Protein AF-A0A536U0M3-F1 (afdb_monomer_lite)

pLDDT: mean 86.65, std 18.37, range [33.75, 98.81]

Foldseek 3Di:
DDQFPLLLLLLVLAAVVVVVLLCVLVVLLVVLLCCLQDPPDDQCSSVVSNVVSLVVSLVSLCCLCVVSPSNNSLLSNLLLLLLLLLQVLCLVVLLCLQPFFDAFRKFFQPSVADDDNHAHPCRSSVSSSVSSNLLVQLSNQLSVVVVPDPSVVSNQVSQLVSLLVQLVVVLVSQSSCVSSSGIFIHHHPAADPRGGRSLVSQLSSQLSSLSHLLSSLLSSPPVCSNVSSNVSNVLSNLSSLLSSVVSPRDGPPCVVVSVVSNVVSVVVSVCCSDPGSDDPDPDPDPPPDPPPPPPDDDDD

Sequence (300 aa):
MNVSPNFARHIEALSPASDAMWVGGMTTGLVLTLVAAFAPLPANGGTMCAYLGLFIRTALYASAGETLQQRGGATIVALLRVGIVAGLFELIVDWWLVNGITNGRLDYLGARDVVLLASPIWMPLAWACVIVELGYPAIRLFGLLRRRLEQRIAAIFSAVIVAIFAGIMIGFYEYFAFRAGWWKYGSANAMIGSFCALFIPVGEALMFLAILPIAARTLSRDDRPIASPVAGGAVFSVAIWAGYALAGASAPTCTWVLTTLATSAIKAYISVARNGAFAPFVRPTPQSDPRRHDRARIVS

Radius of gyration: 21.99 Å; chains: 1; bounding box: 90×44×50 Å

Secondary structure (DSSP, 8-state):
----HHHHHHHHT--HHHHHHHHHHHHHHHHHHHHHHHS-PPTTHHHHHHHHHHHHHHHHHHHHHHHTTTTTHHHHHHHHHHHHHHHHHHHHHHHHHHHT-SSS-EEE----PPEETTEETTHHHHHHHHHHHHHHHHHHHHHHHTTTS-HHHHHHHHHHHHHHHHHHHHHHHHHHHHHTTSEEE---SSEETTTEETHHHHHHHHHHTTHHHHHHHHTT-TT-TTHHHHHHHHHHHHHHHHHHHHTT---TTTHHHHHHHHHHHHHHHHHHHHHTSS----PPP----TTSSS------

Structure (mmCIF, N/CA/C/O backbone):
data_AF-A0A536U0M3-F1
#
_entry.id   AF-A0A536U0M3-F1
#
loop_
_atom_site.group_PDB
_atom_site.id
_atom_site.type_symbol
_atom_site.label_atom_id
_atom_site.label_alt_id
_atom_site.label_comp_id
_atom_site.label_asym_id
_atom_site.label_entity_id
_atom_site.label_seq_id
_atom_site.pdbx_PDB_ins_code
_atom_site.Cartn_x
_atom_site.Cartn_y
_atom_site.Cartn_z
_atom_site.occupancy
_atom_site.B_iso_or_equiv
_atom_site.auth_seq_id
_atom_site.auth_comp_id
_atom_site.auth_asym_id
_atom_site.auth_atom_id
_atom_site.pdbx_PDB_model_num
ATOM 1 N N . MET A 1 1 ? -8.967 16.170 20.581 1.00 55.56 1 MET A N 1
ATOM 2 C CA . MET A 1 1 ? -9.503 15.553 19.342 1.00 55.56 1 MET A CA 1
ATOM 3 C C . MET A 1 1 ? -10.267 14.318 19.783 1.00 55.56 1 MET A C 1
ATOM 5 O O . MET A 1 1 ? -9.764 13.679 20.691 1.00 55.56 1 MET A O 1
ATOM 9 N N . ASN A 1 2 ? -11.458 14.033 19.246 1.00 77.19 2 ASN A N 1
ATOM 10 C CA . ASN A 1 2 ? -12.226 12.836 19.613 1.00 77.19 2 ASN A CA 1
ATOM 11 C C . ASN A 1 2 ? -12.310 11.917 18.392 1.00 77.19 2 ASN A C 1
ATOM 13 O O . ASN A 1 2 ? -12.784 12.341 17.339 1.00 77.19 2 ASN A O 1
ATOM 17 N N . VAL A 1 3 ? -11.832 10.678 18.527 1.00 87.88 3 VAL A N 1
ATOM 18 C CA . VAL A 1 3 ? -12.038 9.613 17.533 1.00 87.88 3 VAL A CA 1
ATOM 19 C C . VAL A 1 3 ? -13.541 9.369 17.380 1.00 87.88 3 VAL A C 1
ATOM 21 O O . VAL A 1 3 ? -14.252 9.296 18.384 1.00 87.88 3 VAL A O 1
ATOM 24 N N . SER A 1 4 ? -14.034 9.232 16.146 1.00 93.88 4 SER A N 1
ATOM 25 C CA . SER A 1 4 ? -15.431 8.844 15.939 1.00 93.88 4 SER A CA 1
ATOM 26 C C . SER A 1 4 ? -15.700 7.471 16.585 1.00 93.88 4 SER A C 1
ATOM 28 O O . SER A 1 4 ? -14.815 6.607 16.564 1.00 93.88 4 SER A O 1
ATOM 30 N N . PRO A 1 5 ? -16.903 7.222 17.135 1.00 95.56 5 PRO A N 1
ATOM 31 C CA . PRO A 1 5 ? -17.222 5.923 17.727 1.00 95.56 5 PRO A CA 1
ATOM 32 C C . PRO A 1 5 ? -17.034 4.760 16.744 1.00 95.56 5 PRO A C 1
ATOM 34 O O . PRO A 1 5 ? -16.517 3.713 17.115 1.00 95.56 5 PRO A O 1
ATOM 37 N N . ASN A 1 6 ? -17.378 4.959 15.469 1.00 96.56 6 ASN A N 1
ATOM 38 C CA . ASN A 1 6 ? -17.216 3.946 14.423 1.00 96.56 6 ASN A CA 1
ATOM 39 C C . ASN A 1 6 ? -15.743 3.619 14.171 1.00 96.56 6 ASN A C 1
ATOM 41 O O . ASN A 1 6 ? -15.350 2.457 14.237 1.00 96.56 6 ASN A O 1
ATOM 45 N N . PHE A 1 7 ? -14.896 4.636 13.997 1.00 96.56 7 PHE A N 1
ATOM 46 C CA . PHE A 1 7 ? -13.472 4.395 13.792 1.00 96.56 7 PHE A CA 1
ATOM 47 C C . PHE A 1 7 ? -12.810 3.774 15.034 1.00 96.56 7 PHE A C 1
ATOM 49 O O . PHE A 1 7 ? -11.948 2.906 14.905 1.00 96.56 7 PHE A O 1
ATOM 56 N N . ALA A 1 8 ? -13.246 4.146 16.244 1.00 96.75 8 ALA A N 1
ATOM 57 C CA . ALA A 1 8 ? -12.791 3.499 17.473 1.00 96.75 8 ALA A CA 1
ATOM 58 C C . ALA A 1 8 ? -13.153 2.004 17.512 1.00 96.75 8 ALA A C 1
ATOM 60 O O . ALA A 1 8 ? -12.268 1.195 17.791 1.00 96.75 8 ALA A O 1
ATOM 61 N N . ARG A 1 9 ? -14.387 1.634 17.132 1.00 97.44 9 ARG A N 1
ATOM 62 C CA . ARG A 1 9 ? -14.802 0.226 16.998 1.00 97.44 9 ARG A CA 1
ATOM 63 C C . ARG A 1 9 ? -13.929 -0.534 16.000 1.00 97.44 9 ARG A C 1
ATOM 65 O O . ARG A 1 9 ? -13.500 -1.644 16.292 1.00 97.44 9 ARG A O 1
ATOM 72 N N . HIS A 1 10 ? -13.604 0.069 14.855 1.00 97.69 10 HIS A N 1
ATOM 73 C CA . HIS A 1 10 ? -12.710 -0.546 13.867 1.00 97.69 10 HIS A CA 1
ATOM 74 C C . HIS A 1 10 ? -11.301 -0.812 14.405 1.00 97.69 10 HIS A C 1
ATOM 76 O O . HIS A 1 10 ? -10.724 -1.852 14.095 1.00 97.69 10 HIS A O 1
ATOM 82 N N . ILE A 1 11 ? -10.755 0.103 15.211 1.00 97.94 11 ILE A N 1
ATOM 83 C CA . ILE A 1 11 ? -9.456 -0.072 15.877 1.00 97.94 11 ILE A CA 1
ATOM 84 C C . ILE A 1 11 ? -9.524 -1.200 16.912 1.00 97.94 11 ILE A C 1
ATOM 86 O O . ILE A 1 11 ? -8.607 -2.013 17.000 1.00 97.94 11 ILE A O 1
ATOM 90 N N . GLU A 1 12 ? -10.594 -1.244 17.703 1.00 97.75 12 GLU A N 1
ATOM 91 C CA . GLU A 1 12 ? -10.796 -2.243 18.759 1.00 97.75 12 GLU A CA 1
ATOM 92 C C . GLU A 1 12 ? -11.050 -3.646 18.203 1.00 97.75 12 GLU A C 1
ATOM 94 O O . GLU A 1 12 ? -10.622 -4.625 18.808 1.00 97.75 12 GLU A O 1
ATOM 99 N N . ALA A 1 13 ? -11.657 -3.743 17.019 1.00 97.94 13 ALA A N 1
ATOM 100 C CA . ALA A 1 13 ? -11.851 -5.001 16.310 1.00 97.94 13 ALA A CA 1
ATOM 101 C C . ALA A 1 13 ? -10.547 -5.590 15.736 1.00 97.94 13 ALA A C 1
ATOM 103 O O . ALA A 1 13 ? -10.526 -6.766 15.373 1.00 97.94 13 ALA A O 1
ATOM 104 N N . LEU A 1 14 ? -9.459 -4.812 15.621 1.00 98.31 14 LEU A N 1
ATOM 105 C CA . LEU A 1 14 ? -8.186 -5.319 15.098 1.00 98.31 14 LEU A CA 1
ATOM 106 C C . LEU A 1 14 ? -7.613 -6.403 16.016 1.00 98.31 14 LEU A C 1
ATOM 108 O O . LEU A 1 14 ? -7.349 -6.173 17.200 1.00 98.31 14 LEU A O 1
ATOM 112 N N . SER A 1 15 ? -7.327 -7.568 15.447 1.00 98.38 15 SER A N 1
ATOM 113 C CA . SER A 1 15 ? -6.953 -8.767 16.194 1.00 98.38 15 SER A CA 1
ATOM 114 C C . SER A 1 15 ? -5.669 -9.406 15.650 1.00 98.38 15 SER A C 1
ATOM 116 O O . SER A 1 15 ? -5.268 -9.113 14.524 1.00 98.38 15 SER A O 1
ATOM 118 N N . PRO A 1 16 ? -5.044 -10.341 16.388 1.00 98.44 16 PRO A N 1
ATOM 119 C CA . PRO A 1 16 ? -3.935 -11.129 15.850 1.00 98.44 16 PRO A CA 1
ATOM 120 C C . PRO A 1 16 ? -4.276 -11.874 14.550 1.00 98.44 16 PRO A C 1
ATOM 122 O O . PRO A 1 16 ? -3.390 -12.141 13.749 1.00 98.44 16 PRO A O 1
ATOM 125 N N . ALA A 1 17 ? -5.554 -12.187 14.301 1.00 98.31 17 ALA A N 1
ATOM 126 C CA . ALA A 1 17 ? -5.958 -12.829 13.052 1.00 98.31 17 ALA A CA 1
ATOM 127 C C . ALA A 1 17 ? -5.970 -11.863 11.859 1.00 98.31 17 ALA A C 1
ATOM 129 O O . ALA A 1 17 ? -5.571 -12.262 10.769 1.00 98.31 17 ALA A O 1
ATOM 130 N N . SER A 1 18 ? -6.363 -10.597 12.050 1.00 98.50 18 SER A N 1
ATOM 131 C CA . SER A 1 18 ? -6.193 -9.589 10.996 1.00 98.50 18 SER A CA 1
ATOM 132 C C . SER A 1 18 ? -4.721 -9.245 10.778 1.00 98.50 18 SER A C 1
ATOM 134 O O . SER A 1 18 ? -4.327 -9.044 9.634 1.00 98.50 18 SER A O 1
ATOM 136 N N . ASP A 1 19 ? -3.897 -9.263 11.836 1.00 98.62 19 ASP A N 1
ATOM 137 C CA . ASP A 1 19 ? -2.441 -9.113 11.709 1.00 98.62 19 ASP A CA 1
ATOM 138 C C . ASP A 1 19 ? -1.848 -10.262 10.877 1.00 98.62 19 ASP A C 1
ATOM 140 O O . ASP A 1 19 ? -1.099 -10.012 9.939 1.00 98.62 19 ASP A O 1
ATOM 144 N N . ALA A 1 20 ? -2.229 -11.513 11.159 1.00 98.56 20 ALA A N 1
ATOM 145 C CA . ALA A 1 20 ? -1.769 -12.681 10.409 1.00 98.56 20 ALA A CA 1
ATOM 146 C C . ALA A 1 20 ? -2.206 -12.650 8.935 1.00 98.56 20 ALA A C 1
ATOM 148 O O . ALA A 1 20 ? -1.411 -12.977 8.059 1.00 98.56 20 ALA A O 1
ATOM 149 N N . MET A 1 21 ? -3.439 -12.217 8.649 1.00 98.44 21 MET A N 1
ATOM 150 C CA . MET A 1 21 ? -3.930 -12.026 7.277 1.00 98.44 21 MET A CA 1
ATOM 151 C C . MET A 1 21 ? -3.118 -10.960 6.529 1.00 98.44 21 MET A C 1
ATOM 153 O O . MET A 1 21 ? -2.716 -11.176 5.387 1.00 98.44 21 MET A O 1
ATOM 157 N N . TRP A 1 22 ? -2.853 -9.822 7.180 1.00 98.56 22 TRP A N 1
ATOM 158 C CA . TRP A 1 22 ? -2.027 -8.747 6.628 1.00 98.56 22 TRP A CA 1
ATOM 159 C C . TRP A 1 22 ? -0.589 -9.215 6.363 1.00 98.56 22 TRP A C 1
ATOM 161 O O . TRP A 1 22 ? -0.100 -9.047 5.248 1.00 98.56 22 TRP A O 1
ATOM 171 N N . VAL A 1 23 ? 0.055 -9.881 7.333 1.00 98.62 23 VAL A N 1
ATOM 172 C CA . VAL A 1 23 ? 1.397 -10.465 7.156 1.00 98.62 23 VAL A CA 1
ATOM 173 C C . VAL A 1 23 ? 1.392 -11.479 6.015 1.00 98.62 23 VAL A C 1
ATOM 175 O O . VAL A 1 23 ? 2.252 -11.410 5.147 1.00 98.62 23 VAL A O 1
ATOM 178 N N . GLY A 1 24 ? 0.414 -12.387 5.967 1.00 98.44 24 GLY A N 1
ATOM 179 C CA . GLY A 1 24 ? 0.313 -13.400 4.916 1.00 98.44 24 GLY A CA 1
ATOM 180 C C . GLY A 1 24 ? 0.214 -12.790 3.517 1.00 98.44 24 GLY A C 1
ATOM 181 O O . GLY A 1 24 ? 0.918 -13.226 2.603 1.00 98.44 24 GLY A O 1
ATOM 182 N N . GLY A 1 25 ? -0.597 -11.739 3.357 1.00 98.19 25 GLY A N 1
ATOM 183 C CA . GLY A 1 25 ? -0.673 -10.975 2.115 1.00 98.19 25 GLY A CA 1
ATOM 184 C C . GLY A 1 25 ? 0.661 -10.312 1.759 1.00 98.19 25 GLY A C 1
ATOM 185 O O . GLY A 1 25 ? 1.202 -10.567 0.681 1.00 98.19 25 GLY A O 1
ATOM 186 N N . MET A 1 26 ? 1.239 -9.535 2.678 1.00 97.75 26 MET A N 1
ATOM 187 C CA . MET A 1 26 ? 2.512 -8.834 2.469 1.00 97.75 26 MET A CA 1
ATOM 188 C C . MET A 1 26 ? 3.660 -9.800 2.131 1.00 97.75 26 MET A C 1
ATOM 190 O O . MET A 1 26 ? 4.390 -9.582 1.166 1.00 97.75 26 MET A O 1
ATOM 194 N N . THR A 1 27 ? 3.801 -10.899 2.877 1.00 98.31 27 THR A N 1
ATOM 195 C CA . THR A 1 27 ? 4.824 -11.925 2.634 1.00 98.31 27 THR A CA 1
ATOM 196 C C . THR A 1 27 ? 4.638 -12.584 1.274 1.00 98.31 27 THR A C 1
ATOM 198 O O . THR A 1 27 ? 5.615 -12.746 0.550 1.00 98.31 27 THR A O 1
ATOM 201 N N . THR A 1 28 ? 3.402 -12.913 0.885 1.00 98.25 28 THR A N 1
ATOM 202 C CA . THR A 1 28 ? 3.121 -13.485 -0.442 1.00 98.25 28 THR A CA 1
ATOM 203 C C . THR A 1 28 ? 3.544 -12.530 -1.557 1.00 98.25 28 THR A C 1
ATOM 205 O O . THR A 1 28 ? 4.214 -12.945 -2.504 1.00 98.25 28 THR A O 1
ATOM 208 N N . GLY A 1 29 ? 3.194 -11.245 -1.428 1.00 97.31 29 GLY A N 1
ATOM 209 C CA . GLY A 1 29 ? 3.601 -10.207 -2.373 1.00 97.31 29 GLY A CA 1
ATOM 210 C C . GLY A 1 29 ? 5.118 -10.089 -2.475 1.00 97.31 29 GLY A C 1
ATOM 211 O O . GLY A 1 29 ? 5.664 -10.172 -3.571 1.00 97.31 29 GLY A O 1
ATOM 212 N N . LEU A 1 30 ? 5.803 -9.972 -1.335 1.00 97.56 30 LEU A N 1
ATOM 213 C CA . LEU A 1 30 ? 7.258 -9.847 -1.286 1.00 97.56 30 LEU A CA 1
ATOM 214 C C . LEU A 1 30 ? 7.964 -11.063 -1.897 1.00 97.56 30 LEU A C 1
ATOM 216 O O . LEU A 1 30 ? 8.864 -10.890 -2.714 1.00 97.56 30 LEU A O 1
ATOM 220 N N . VAL A 1 31 ? 7.552 -12.283 -1.543 1.00 98.38 31 VAL A N 1
ATOM 221 C CA . VAL A 1 31 ? 8.151 -13.516 -2.079 1.00 98.38 31 VAL A CA 1
ATOM 222 C C . VAL A 1 31 ? 8.023 -13.562 -3.599 1.00 98.38 31 VAL A C 1
ATOM 224 O O . VAL A 1 31 ? 9.016 -13.802 -4.281 1.00 98.38 31 VAL A O 1
ATOM 227 N N . LEU A 1 32 ? 6.838 -13.287 -4.148 1.00 98.12 32 LEU A N 1
ATOM 228 C CA . LEU A 1 32 ? 6.630 -13.322 -5.597 1.00 98.12 32 LEU A CA 1
ATOM 229 C C . LEU A 1 32 ? 7.364 -12.190 -6.326 1.00 98.12 32 LEU A C 1
ATOM 231 O O . LEU A 1 32 ? 7.883 -12.424 -7.415 1.00 98.12 32 LEU A O 1
ATOM 235 N N . THR A 1 33 ? 7.488 -11.010 -5.717 1.00 97.00 33 THR A N 1
ATOM 236 C CA . THR A 1 33 ? 8.322 -9.917 -6.239 1.00 97.00 33 THR A CA 1
ATOM 237 C C . THR A 1 33 ? 9.807 -10.293 -6.257 1.00 97.00 33 THR A C 1
ATOM 239 O O . THR A 1 33 ? 10.497 -10.034 -7.239 1.00 97.00 33 THR A O 1
ATOM 242 N N . LEU A 1 34 ? 10.313 -10.954 -5.212 1.00 98.19 34 LEU A N 1
ATOM 243 C CA . LEU A 1 34 ? 11.700 -11.429 -5.177 1.00 98.19 34 LEU A CA 1
ATOM 244 C C . LEU A 1 34 ? 11.945 -12.537 -6.210 1.00 98.19 34 LEU A C 1
ATOM 246 O O . LEU A 1 34 ? 12.962 -12.516 -6.900 1.00 98.19 34 LEU A O 1
ATOM 250 N N . VAL A 1 35 ? 11.005 -13.472 -6.371 1.00 98.06 35 VAL A N 1
ATOM 251 C CA . VAL A 1 35 ? 11.071 -14.483 -7.437 1.00 98.06 35 VAL A CA 1
ATOM 252 C C . VAL A 1 35 ? 11.102 -13.804 -8.808 1.00 98.06 35 VAL A C 1
ATOM 254 O O . VAL A 1 35 ? 11.973 -14.124 -9.610 1.00 98.06 35 VAL A O 1
ATOM 257 N N . ALA A 1 36 ? 10.233 -12.818 -9.052 1.00 95.88 36 ALA A N 1
ATOM 258 C CA . ALA A 1 36 ? 10.216 -12.051 -10.298 1.00 95.88 36 ALA A CA 1
ATOM 259 C C . ALA A 1 36 ? 11.552 -11.348 -10.590 1.00 95.88 36 ALA A C 1
ATOM 261 O O . ALA A 1 36 ? 11.984 -11.304 -11.738 1.00 95.88 36 ALA A O 1
ATOM 262 N N . ALA A 1 37 ? 12.202 -10.809 -9.557 1.00 95.88 37 ALA A N 1
ATOM 263 C CA . ALA A 1 37 ? 13.426 -10.024 -9.681 1.00 95.88 37 ALA A CA 1
ATOM 264 C C . ALA A 1 37 ? 14.712 -10.862 -9.817 1.00 95.88 37 ALA A C 1
ATOM 266 O O . ALA A 1 37 ? 15.704 -10.380 -10.375 1.00 95.88 37 ALA A O 1
ATOM 267 N N . PHE A 1 38 ? 14.739 -12.081 -9.268 1.00 97.44 38 PHE A N 1
ATOM 268 C CA . PHE A 1 38 ? 15.987 -12.838 -9.100 1.00 97.44 38 PHE A CA 1
ATOM 269 C C . PHE A 1 38 ? 15.963 -14.268 -9.640 1.00 97.44 38 PHE A C 1
ATOM 271 O O . PHE A 1 38 ? 17.038 -14.825 -9.869 1.00 97.44 38 PHE A O 1
ATOM 278 N N . ALA A 1 39 ? 14.796 -14.880 -9.847 1.00 97.00 39 ALA A N 1
ATOM 279 C CA . ALA A 1 39 ? 14.743 -16.225 -10.405 1.00 97.00 39 ALA A CA 1
ATOM 280 C C . ALA A 1 39 ? 14.987 -16.199 -11.929 1.00 97.00 39 ALA A C 1
ATOM 282 O O . ALA A 1 39 ? 14.589 -15.245 -12.602 1.00 97.00 39 ALA A O 1
ATOM 283 N N . PRO A 1 40 ? 15.609 -17.245 -12.504 1.00 94.81 40 PRO A N 1
ATOM 284 C CA . PRO A 1 40 ? 15.807 -17.371 -13.947 1.00 94.81 40 PRO A CA 1
ATOM 285 C C . PRO A 1 40 ? 14.487 -17.757 -14.632 1.00 94.81 40 PRO A C 1
ATOM 287 O O . PRO A 1 40 ? 14.276 -18.900 -15.035 1.00 94.81 40 PRO A O 1
ATOM 290 N N . LEU A 1 41 ? 13.558 -16.807 -14.701 1.00 93.25 41 LEU A N 1
ATOM 291 C CA . LEU A 1 41 ? 12.237 -17.014 -15.276 1.00 93.25 41 LEU A CA 1
ATOM 292 C C . LEU A 1 41 ? 12.272 -16.909 -16.812 1.00 93.25 41 LEU A C 1
ATOM 294 O O . LEU A 1 41 ? 13.090 -16.168 -17.364 1.00 93.25 41 LEU A O 1
ATOM 298 N N . PRO A 1 42 ? 11.368 -17.609 -17.523 1.00 90.94 42 PRO A N 1
ATOM 299 C CA . PRO A 1 42 ? 11.187 -17.410 -18.957 1.00 90.94 42 PRO A CA 1
ATOM 300 C C . PRO A 1 42 ? 10.709 -15.982 -19.262 1.00 90.94 42 PRO A C 1
ATOM 302 O O . PRO A 1 42 ? 10.301 -15.235 -18.367 1.00 90.94 42 PRO A O 1
ATOM 305 N N . ALA A 1 43 ? 10.707 -15.605 -20.544 1.00 84.56 43 ALA A N 1
ATOM 306 C CA . ALA A 1 43 ? 10.177 -14.316 -20.985 1.00 84.56 43 ALA A CA 1
ATOM 307 C C . ALA A 1 43 ? 8.760 -14.072 -20.418 1.00 84.56 43 ALA A C 1
ATOM 309 O O . ALA A 1 43 ? 7.897 -14.944 -20.498 1.00 84.56 43 ALA A O 1
ATOM 310 N N . ASN A 1 44 ? 8.531 -12.882 -19.851 1.00 83.69 44 ASN A N 1
ATOM 311 C CA . ASN A 1 44 ? 7.309 -12.469 -19.135 1.00 83.69 44 ASN A CA 1
ATOM 312 C C . ASN A 1 44 ? 7.034 -13.162 -17.786 1.00 83.69 44 ASN A C 1
ATOM 314 O O . ASN A 1 44 ? 6.012 -12.879 -17.159 1.00 83.69 44 ASN A O 1
ATOM 318 N N . GLY A 1 45 ? 7.923 -14.027 -17.289 1.00 88.75 45 GLY A N 1
ATOM 319 C CA . GLY A 1 45 ? 7.720 -14.685 -15.997 1.00 88.75 45 GLY A CA 1
ATOM 320 C C . GLY A 1 45 ? 7.631 -13.699 -14.827 1.00 88.75 45 GLY A C 1
ATOM 321 O O . GLY A 1 45 ? 6.820 -13.899 -13.926 1.00 88.75 45 GLY A O 1
ATOM 322 N N . GLY A 1 46 ? 8.365 -12.581 -14.884 1.00 91.56 46 GLY A N 1
ATOM 323 C CA . GLY A 1 46 ? 8.242 -11.505 -13.897 1.00 91.56 46 GLY A CA 1
ATOM 324 C C . GLY A 1 46 ? 6.834 -10.897 -13.859 1.00 91.56 46 GLY A C 1
ATOM 325 O O . GLY A 1 46 ? 6.264 -10.720 -12.785 1.00 91.56 46 GLY A O 1
ATOM 326 N N . THR A 1 47 ? 6.236 -10.613 -15.018 1.00 91.50 47 THR A N 1
ATOM 327 C CA . THR A 1 47 ? 4.854 -10.109 -15.124 1.00 91.50 47 THR A CA 1
ATOM 328 C C . THR A 1 47 ? 3.838 -11.131 -14.612 1.00 91.50 47 THR A C 1
ATOM 330 O O . THR A 1 47 ? 2.917 -10.774 -13.882 1.00 91.50 47 THR A O 1
ATOM 333 N N . MET A 1 48 ? 4.027 -12.420 -14.916 1.00 92.94 48 MET A N 1
ATOM 334 C CA . MET A 1 48 ? 3.180 -13.489 -14.372 1.00 92.94 48 MET A CA 1
ATOM 335 C C . MET A 1 48 ? 3.216 -13.513 -12.836 1.00 92.94 48 MET A C 1
ATOM 337 O O . MET A 1 48 ? 2.168 -13.618 -12.198 1.00 92.94 48 MET A O 1
ATOM 341 N N . CYS A 1 49 ? 4.401 -13.374 -12.232 1.00 95.50 49 CYS A N 1
ATOM 342 C CA . CYS A 1 49 ? 4.553 -13.274 -10.780 1.00 95.50 49 CYS A CA 1
ATOM 343 C C . CYS A 1 49 ? 3.832 -12.047 -10.201 1.00 95.50 49 CYS A C 1
ATOM 345 O O . CYS A 1 49 ? 3.221 -12.167 -9.136 1.00 95.50 49 CYS A O 1
ATOM 347 N N . ALA A 1 50 ? 3.843 -10.906 -10.902 1.00 93.94 50 ALA A N 1
ATOM 348 C CA . ALA A 1 50 ? 3.087 -9.720 -10.498 1.00 93.94 50 ALA A CA 1
ATOM 349 C C . ALA A 1 50 ? 1.580 -10.014 -10.447 1.00 93.94 50 ALA A C 1
ATOM 351 O O . ALA A 1 50 ? 0.965 -9.853 -9.391 1.00 93.94 50 ALA A O 1
ATOM 352 N N . TYR A 1 51 ? 0.994 -10.533 -11.534 1.00 96.00 51 TYR A N 1
ATOM 353 C CA . TYR A 1 51 ? -0.424 -10.914 -11.564 1.00 96.00 51 TYR A CA 1
ATOM 354 C C . TYR A 1 51 ? -0.774 -11.915 -10.464 1.00 96.00 51 TYR A C 1
ATOM 356 O O . TYR A 1 51 ? -1.717 -11.692 -9.706 1.00 96.00 51 TYR A O 1
ATOM 364 N N . LEU A 1 52 ? -0.001 -12.997 -10.338 1.00 97.44 52 LEU A N 1
ATOM 365 C CA . LEU A 1 52 ? -0.249 -14.032 -9.337 1.00 97.44 52 LEU A CA 1
ATOM 366 C C . LEU A 1 52 ? -0.221 -13.452 -7.916 1.00 97.44 52 LEU A C 1
ATOM 368 O O . LEU A 1 52 ? -1.136 -13.692 -7.128 1.00 97.44 52 LEU A O 1
ATOM 372 N N . GLY A 1 53 ? 0.791 -12.642 -7.600 1.00 97.88 53 GLY A N 1
ATOM 373 C CA . GLY A 1 53 ? 0.924 -12.031 -6.281 1.00 97.88 53 GLY A CA 1
ATOM 374 C C . GLY A 1 53 ? -0.166 -11.013 -5.983 1.00 97.88 53 GLY A C 1
ATOM 375 O O . GLY A 1 53 ? -0.616 -10.914 -4.843 1.00 97.88 53 GLY A O 1
ATOM 376 N N . LEU A 1 54 ? -0.628 -10.271 -6.987 1.00 98.00 54 LEU A N 1
ATOM 377 C CA . LEU A 1 54 ? -1.735 -9.329 -6.842 1.00 98.00 54 LEU A CA 1
ATOM 378 C C . LEU A 1 54 ? -3.074 -10.040 -6.662 1.00 98.00 54 LEU A C 1
ATOM 380 O O . LEU A 1 54 ? -3.839 -9.654 -5.779 1.00 98.00 54 LEU A O 1
ATOM 384 N N . PHE A 1 55 ? -3.346 -11.099 -7.426 1.00 98.50 55 PHE A N 1
ATOM 385 C CA . PHE A 1 55 ? -4.586 -11.858 -7.294 1.00 98.50 55 PHE A CA 1
ATOM 386 C C . PHE A 1 55 ? -4.678 -12.580 -5.955 1.00 98.50 55 PHE A C 1
ATOM 388 O O . PHE A 1 55 ? -5.713 -12.477 -5.299 1.00 98.50 55 PHE A O 1
ATOM 395 N N . ILE A 1 56 ? -3.604 -13.238 -5.504 1.00 98.56 56 ILE A N 1
ATOM 396 C CA . ILE A 1 56 ? -3.609 -13.914 -4.200 1.00 98.56 56 ILE A CA 1
ATOM 397 C C . ILE A 1 56 ? -3.822 -12.894 -3.076 1.00 98.56 56 ILE A C 1
ATOM 399 O O . ILE A 1 56 ? -4.723 -13.071 -2.259 1.00 98.56 56 ILE A O 1
ATOM 403 N N . ARG A 1 57 ? -3.055 -11.794 -3.050 1.00 98.44 57 ARG A N 1
ATOM 404 C CA . ARG A 1 57 ? -3.206 -10.748 -2.023 1.00 98.44 57 ARG A CA 1
ATOM 405 C C . ARG A 1 57 ? -4.596 -10.126 -2.026 1.00 98.44 57 ARG A C 1
ATOM 407 O O . ARG A 1 57 ? -5.218 -10.016 -0.974 1.00 98.44 57 ARG A O 1
ATOM 414 N N . THR A 1 58 ? -5.106 -9.767 -3.201 1.00 98.56 58 THR A N 1
ATOM 415 C CA . THR A 1 58 ? -6.448 -9.188 -3.336 1.00 98.56 58 THR A CA 1
ATOM 416 C C . THR A 1 58 ? -7.514 -10.168 -2.856 1.00 98.56 58 THR A C 1
ATOM 418 O O . THR A 1 58 ? -8.408 -9.760 -2.120 1.00 98.56 58 THR A O 1
ATOM 421 N N . ALA A 1 59 ? -7.412 -11.454 -3.206 1.00 98.50 59 ALA A N 1
ATOM 422 C CA . ALA A 1 59 ? -8.345 -12.481 -2.750 1.00 98.50 59 ALA A CA 1
ATOM 423 C C . ALA A 1 59 ? -8.300 -12.655 -1.223 1.00 98.50 59 ALA A C 1
ATOM 425 O O . ALA A 1 59 ? -9.350 -12.660 -0.579 1.00 98.50 59 ALA A O 1
ATOM 426 N N . LEU A 1 60 ? -7.102 -12.712 -0.630 1.00 98.38 60 LEU A N 1
ATOM 427 C CA . LEU A 1 60 ? -6.924 -12.761 0.824 1.00 98.38 60 LEU A CA 1
ATOM 428 C C . LEU A 1 60 ? -7.584 -11.551 1.498 1.00 98.38 60 LEU A C 1
ATOM 430 O O . LEU A 1 60 ? -8.442 -11.714 2.366 1.00 98.38 60 LEU A O 1
ATOM 434 N N . TYR A 1 61 ? -7.263 -10.337 1.049 1.00 98.56 61 TYR A N 1
ATOM 435 C CA . TYR A 1 61 ? -7.801 -9.107 1.629 1.00 98.56 61 TYR A CA 1
ATOM 436 C C . TYR A 1 61 ? -9.310 -8.946 1.410 1.00 98.56 61 TYR A C 1
ATOM 438 O O . TYR A 1 61 ? -10.002 -8.466 2.306 1.00 98.56 61 TYR A O 1
ATOM 446 N N . ALA A 1 62 ? -9.845 -9.375 0.266 1.00 98.31 62 ALA A N 1
ATOM 447 C CA . ALA A 1 62 ? -11.282 -9.366 0.003 1.00 98.31 62 ALA A CA 1
ATOM 448 C C . ALA A 1 62 ? -12.022 -10.366 0.904 1.00 98.31 62 ALA A C 1
ATOM 450 O O . ALA A 1 62 ? -13.023 -10.010 1.530 1.00 98.31 62 ALA A O 1
ATOM 451 N N . SER A 1 63 ? -11.489 -11.585 1.039 1.00 98.31 63 SER A N 1
ATOM 452 C CA . SER A 1 63 ? -12.072 -12.638 1.881 1.00 98.31 63 SER A CA 1
ATOM 453 C C . SER A 1 63 ? -12.036 -12.310 3.378 1.00 98.31 63 SER A C 1
ATOM 455 O O . SER A 1 63 ? -12.816 -12.863 4.157 1.00 98.31 63 SER A O 1
ATOM 457 N N . ALA A 1 64 ? -11.171 -11.380 3.803 1.00 97.94 64 ALA A N 1
ATOM 458 C CA . ALA A 1 64 ? -11.055 -10.962 5.198 1.00 97.94 64 ALA A CA 1
ATOM 459 C C . ALA A 1 64 ? -12.387 -10.449 5.770 1.00 97.94 64 ALA A C 1
ATOM 461 O O . ALA A 1 64 ? -12.663 -10.659 6.948 1.00 97.94 64 ALA A O 1
ATOM 462 N N . GLY A 1 65 ? -13.237 -9.810 4.956 1.00 95.19 65 GLY A N 1
ATOM 463 C CA . GLY A 1 65 ? -14.537 -9.300 5.407 1.00 95.19 65 GLY A CA 1
ATOM 464 C C . GLY A 1 65 ? -15.468 -10.392 5.937 1.00 95.19 65 GLY A C 1
ATOM 465 O O . GLY A 1 65 ? -16.144 -10.188 6.944 1.00 95.19 65 GLY A O 1
ATOM 466 N N . GLU A 1 66 ? -15.459 -11.556 5.290 1.00 97.19 66 GLU A N 1
ATOM 467 C CA . GLU A 1 66 ? -16.294 -12.705 5.650 1.00 97.19 66 GLU A CA 1
ATOM 468 C C . GLU A 1 66 ? -15.614 -13.598 6.691 1.00 97.19 66 GLU A C 1
ATOM 470 O O . GLU A 1 66 ? -16.241 -14.014 7.662 1.00 97.19 66 GLU A O 1
ATOM 475 N N . THR A 1 67 ? -14.314 -13.852 6.531 1.00 97.44 67 THR A N 1
ATOM 476 C CA . THR A 1 67 ? -13.555 -14.778 7.390 1.00 97.44 67 THR A CA 1
ATOM 477 C C . THR A 1 67 ? -13.179 -14.185 8.749 1.00 97.44 67 THR A C 1
ATOM 479 O O . THR A 1 67 ? -13.015 -14.918 9.725 1.00 97.44 67 THR A O 1
ATOM 482 N N . LEU A 1 68 ? -13.055 -12.856 8.842 1.00 97.12 68 LEU A N 1
ATOM 483 C CA . LEU A 1 68 ? -12.628 -12.130 10.043 1.00 97.12 68 LEU A CA 1
ATOM 484 C C . LEU A 1 68 ? -13.688 -11.122 10.508 1.00 97.12 68 LEU A C 1
ATOM 486 O O . LEU A 1 68 ? -13.359 -10.001 10.925 1.00 97.12 68 LEU A O 1
ATOM 490 N N . GLN A 1 69 ? -14.965 -11.513 10.455 1.00 93.62 69 GLN A N 1
ATOM 491 C CA . GLN A 1 69 ? -16.066 -10.720 11.011 1.00 93.62 69 GLN A CA 1
ATOM 492 C C . GLN A 1 69 ? -15.775 -10.345 12.469 1.00 93.62 69 GLN A C 1
ATOM 494 O O . GLN A 1 69 ? -15.379 -11.187 13.271 1.00 93.62 69 GLN A O 1
ATOM 499 N N . GLN A 1 70 ? -15.923 -9.058 12.802 1.00 92.94 70 GLN A N 1
ATOM 500 C CA . GLN A 1 70 ? -15.593 -8.482 14.120 1.00 92.94 70 GLN A CA 1
ATOM 501 C C . GLN A 1 70 ? -14.131 -8.664 14.579 1.00 92.94 70 GLN A C 1
ATOM 503 O O . GLN A 1 70 ? -13.795 -8.348 15.716 1.00 92.94 70 GLN A O 1
ATOM 508 N N . ARG A 1 71 ? -13.241 -9.137 13.699 1.00 95.88 71 ARG A N 1
ATOM 509 C CA . ARG A 1 71 ? -11.825 -9.425 13.990 1.00 95.88 71 ARG A CA 1
ATOM 510 C C . ARG A 1 71 ? -10.863 -8.617 13.120 1.00 95.88 71 ARG A C 1
ATOM 512 O O . ARG A 1 71 ? -9.722 -9.030 12.927 1.00 95.88 71 ARG A O 1
ATOM 519 N N . GLY A 1 72 ? -11.328 -7.483 12.590 1.00 97.06 72 GLY A N 1
ATOM 520 C CA . GLY A 1 72 ? -10.548 -6.551 11.770 1.00 97.06 72 GLY A CA 1
ATOM 521 C C . GLY A 1 72 ? -10.750 -6.704 10.259 1.00 97.06 72 GLY A C 1
ATOM 522 O O . GLY A 1 72 ? -10.253 -5.875 9.498 1.00 97.06 72 GLY A O 1
ATOM 523 N N . GLY A 1 73 ? -11.530 -7.696 9.811 1.00 97.75 73 GLY A N 1
ATOM 524 C CA . GLY A 1 73 ? -11.796 -7.951 8.391 1.00 97.75 73 GLY A CA 1
ATOM 525 C C . GLY A 1 73 ? -12.409 -6.766 7.641 1.00 97.75 73 GLY A C 1
ATOM 526 O O . GLY A 1 73 ? -11.958 -6.412 6.554 1.00 97.75 73 GLY A O 1
ATOM 527 N N . ALA A 1 74 ? -13.379 -6.083 8.258 1.00 97.44 74 ALA A N 1
ATOM 528 C CA . ALA A 1 74 ? -14.018 -4.902 7.673 1.00 97.44 74 ALA A CA 1
ATOM 529 C C . ALA A 1 74 ? -13.025 -3.752 7.415 1.00 97.44 74 ALA A C 1
ATOM 531 O O . ALA A 1 74 ? -13.151 -3.039 6.422 1.00 97.44 74 ALA A O 1
ATOM 532 N N . THR A 1 75 ? -12.012 -3.598 8.275 1.00 98.25 75 THR A N 1
ATOM 533 C CA . THR A 1 75 ? -10.959 -2.586 8.111 1.00 98.25 75 THR A CA 1
ATOM 534 C C . THR A 1 75 ? -10.087 -2.891 6.893 1.00 98.25 75 THR A C 1
ATOM 536 O O . THR A 1 75 ? -9.841 -1.998 6.084 1.00 98.25 75 THR A O 1
ATOM 539 N N . ILE A 1 76 ? -9.673 -4.152 6.725 1.00 98.62 76 ILE A N 1
ATOM 540 C CA . ILE A 1 76 ? -8.876 -4.601 5.572 1.00 98.62 76 ILE A CA 1
ATOM 541 C C . ILE A 1 76 ? -9.653 -4.393 4.265 1.00 98.62 76 ILE A C 1
ATOM 543 O O . ILE A 1 76 ? -9.134 -3.785 3.334 1.00 98.62 76 ILE A O 1
ATOM 547 N N . VAL A 1 77 ? -10.921 -4.814 4.211 1.00 98.44 77 VAL A N 1
ATOM 548 C CA . VAL A 1 77 ? -11.761 -4.656 3.010 1.00 98.44 77 VAL A CA 1
ATOM 549 C C . VAL A 1 77 ? -12.004 -3.184 2.671 1.00 98.44 77 VAL A C 1
ATOM 551 O O . VAL A 1 77 ? -11.994 -2.809 1.498 1.00 98.44 77 VAL A O 1
ATOM 554 N N . ALA A 1 78 ? -12.213 -2.324 3.669 1.00 98.19 78 ALA A N 1
ATOM 555 C CA . ALA A 1 78 ? -12.386 -0.893 3.432 1.00 98.19 78 ALA A CA 1
ATOM 556 C C . ALA A 1 78 ? -11.118 -0.253 2.843 1.00 98.19 78 ALA A C 1
ATOM 558 O O . ALA A 1 78 ? -11.223 0.511 1.883 1.00 98.19 78 ALA A O 1
ATOM 559 N N . LEU A 1 79 ? -9.935 -0.600 3.366 1.00 98.69 79 LEU A N 1
ATOM 560 C CA . LEU A 1 79 ? -8.651 -0.162 2.811 1.00 98.69 79 LEU A CA 1
ATOM 561 C C . LEU A 1 79 ? -8.446 -0.683 1.386 1.00 98.69 79 LEU A C 1
ATOM 563 O O . LEU A 1 79 ? -8.069 0.094 0.516 1.00 98.69 79 LEU A O 1
ATOM 567 N N . LEU A 1 80 ? -8.777 -1.951 1.121 1.00 98.75 80 LEU A N 1
ATOM 568 C CA . LEU A 1 80 ? -8.702 -2.531 -0.220 1.00 98.75 80 LEU A CA 1
ATOM 569 C C . LEU A 1 80 ? -9.565 -1.743 -1.216 1.00 98.75 80 LEU A C 1
ATOM 571 O O . LEU A 1 80 ? -9.110 -1.419 -2.307 1.00 98.75 80 LEU A O 1
ATOM 575 N N . ARG A 1 81 ? -10.796 -1.378 -0.836 1.00 98.62 81 ARG A N 1
ATOM 576 C CA . ARG A 1 81 ? -11.706 -0.585 -1.684 1.00 98.62 81 ARG A CA 1
ATOM 577 C C . ARG A 1 81 ? -11.198 0.836 -1.933 1.00 98.62 81 ARG A C 1
ATOM 579 O O . ARG A 1 81 ? -11.292 1.307 -3.063 1.00 98.62 81 ARG A O 1
ATOM 586 N N . VAL A 1 82 ? -10.661 1.506 -0.908 1.00 98.62 82 VAL A N 1
ATOM 587 C CA . VAL A 1 82 ? -9.976 2.808 -1.067 1.00 98.62 82 VAL A CA 1
ATOM 588 C C . VAL A 1 82 ? -8.830 2.664 -2.064 1.00 98.62 82 VAL A C 1
ATOM 590 O O . VAL A 1 82 ? -8.720 3.452 -2.997 1.00 98.62 82 VAL A O 1
ATOM 593 N N . GLY A 1 83 ? -8.044 1.609 -1.884 1.00 98.44 83 GLY A N 1
ATOM 594 C CA . GLY A 1 83 ? -6.960 1.154 -2.733 1.00 98.44 83 GLY A CA 1
ATOM 595 C C . GLY A 1 83 ? -7.306 0.997 -4.209 1.00 98.44 83 GLY A C 1
ATOM 596 O O . GLY A 1 83 ? -6.660 1.609 -5.052 1.00 98.44 83 GLY A O 1
ATOM 597 N N . ILE A 1 84 ? -8.359 0.239 -4.519 1.00 98.38 84 ILE A N 1
ATOM 598 C CA . ILE A 1 84 ? -8.835 0.039 -5.896 1.00 98.38 84 ILE A CA 1
ATOM 599 C C . ILE A 1 84 ? -9.176 1.383 -6.544 1.00 98.38 84 ILE A C 1
ATOM 601 O O . ILE A 1 84 ? -8.779 1.650 -7.674 1.00 98.38 84 ILE A O 1
ATOM 605 N N . VAL A 1 85 ? -9.904 2.246 -5.829 1.00 98.31 85 VAL A N 1
ATOM 606 C CA . VAL A 1 85 ? -10.325 3.543 -6.370 1.00 98.31 85 VAL A CA 1
ATOM 607 C C . VAL A 1 85 ? -9.128 4.470 -6.561 1.00 98.31 85 VAL A C 1
ATOM 609 O O . VAL A 1 85 ? -9.005 5.073 -7.622 1.00 98.31 85 VAL A O 1
ATOM 612 N N . ALA A 1 86 ? -8.230 4.557 -5.576 1.00 97.94 86 ALA A N 1
ATOM 613 C CA . ALA A 1 86 ? -6.996 5.329 -5.693 1.00 97.94 86 ALA A CA 1
ATOM 614 C C . ALA A 1 86 ? -6.159 4.856 -6.889 1.00 97.94 86 ALA A C 1
ATOM 616 O O . ALA A 1 86 ? -5.766 5.672 -7.713 1.00 97.94 86 ALA A O 1
ATOM 617 N N . GLY A 1 87 ? -5.988 3.542 -7.038 1.00 97.19 87 GLY A N 1
ATOM 618 C CA . GLY A 1 87 ? -5.234 2.942 -8.130 1.00 97.19 87 GLY A CA 1
ATOM 619 C C . GLY A 1 87 ? -5.846 3.152 -9.517 1.00 97.19 87 GLY A C 1
ATOM 620 O O . GLY A 1 87 ? -5.113 3.274 -10.490 1.00 97.19 87 GLY A O 1
ATOM 621 N N . LEU A 1 88 ? -7.175 3.250 -9.635 1.00 97.00 88 LEU A N 1
ATOM 622 C CA . LEU A 1 88 ? -7.820 3.642 -10.896 1.00 97.00 88 LEU A CA 1
ATOM 623 C C . LEU A 1 88 ? -7.491 5.090 -11.279 1.00 97.00 88 LEU A C 1
ATOM 625 O O . LEU A 1 88 ? -7.240 5.372 -12.448 1.00 97.00 88 LEU A O 1
ATOM 629 N N . PHE A 1 89 ? -7.494 6.006 -10.307 1.00 95.44 89 PHE A N 1
ATOM 630 C CA . PHE A 1 89 ? -7.097 7.395 -10.547 1.00 95.44 89 PHE A CA 1
ATOM 631 C C . PHE A 1 89 ? -5.593 7.540 -10.777 1.00 95.44 89 PHE A C 1
ATOM 633 O O . PHE A 1 89 ? -5.187 8.453 -11.498 1.00 95.44 89 PHE A O 1
ATOM 640 N N . GLU A 1 90 ? -4.786 6.640 -10.218 1.00 94.62 90 GLU A N 1
ATOM 641 C CA . GLU A 1 90 ? -3.342 6.654 -10.417 1.00 94.62 90 GLU A CA 1
ATOM 642 C C . GLU A 1 90 ? -2.943 6.465 -11.873 1.00 94.62 90 GLU A C 1
ATOM 644 O O . GLU A 1 90 ? -1.991 7.085 -12.322 1.00 94.62 90 GLU A O 1
ATOM 649 N N . LEU A 1 91 ? -3.723 5.732 -12.666 1.00 94.75 91 LEU A N 1
ATOM 650 C CA . LEU A 1 91 ? -3.462 5.590 -14.103 1.00 94.75 91 LEU A CA 1
ATOM 651 C C . LEU A 1 91 ? -3.324 6.947 -14.824 1.00 94.75 91 LEU A C 1
ATOM 653 O O . LEU A 1 91 ? -2.627 7.056 -15.831 1.00 94.75 91 LEU A O 1
ATOM 657 N N . ILE A 1 92 ? -3.980 7.994 -14.311 1.00 94.06 92 ILE A N 1
ATOM 658 C CA . ILE A 1 92 ? -3.864 9.364 -14.826 1.00 94.06 92 ILE A CA 1
ATOM 659 C C . ILE A 1 92 ? -2.540 10.009 -14.378 1.00 94.06 92 ILE A C 1
ATOM 661 O O . ILE A 1 92 ? -1.913 10.722 -15.164 1.00 94.06 92 ILE A O 1
ATOM 665 N N . VAL A 1 93 ? -2.115 9.769 -13.133 1.00 91.75 93 VAL A N 1
ATOM 666 C CA . VAL A 1 93 ? -0.823 10.231 -12.595 1.00 91.75 93 VAL A CA 1
ATOM 667 C C . VAL A 1 93 ? 0.322 9.565 -13.341 1.00 91.75 93 VAL A C 1
ATOM 669 O O . VAL A 1 93 ? 1.194 10.263 -13.847 1.00 91.75 93 VAL A O 1
ATOM 672 N N . ASP A 1 94 ? 0.289 8.245 -13.487 1.00 92.62 94 ASP A N 1
ATOM 673 C CA . ASP A 1 94 ? 1.285 7.490 -14.240 1.00 92.62 94 ASP A CA 1
ATOM 674 C C . ASP A 1 94 ? 1.360 7.974 -15.686 1.00 92.62 94 ASP A C 1
ATOM 676 O O . ASP A 1 94 ? 2.445 8.207 -16.213 1.00 92.62 94 ASP A O 1
ATOM 680 N N . TRP A 1 95 ? 0.213 8.201 -16.339 1.00 93.56 95 TRP A N 1
ATOM 681 C CA . TRP A 1 95 ? 0.200 8.778 -17.682 1.00 93.56 95 TRP A CA 1
ATOM 682 C C . TRP A 1 95 ? 0.933 10.126 -17.732 1.00 93.56 95 TRP A C 1
ATOM 684 O O . TRP A 1 95 ? 1.650 10.395 -18.700 1.00 93.56 95 TRP A O 1
ATOM 694 N N . TRP A 1 96 ? 0.813 10.950 -16.688 1.00 91.69 96 TRP A N 1
ATOM 695 C CA . TRP A 1 96 ? 1.571 12.193 -16.548 1.00 91.69 96 TRP A CA 1
ATOM 696 C C . TRP A 1 96 ? 3.058 11.963 -16.222 1.00 91.69 96 TRP A C 1
ATOM 698 O O . TRP A 1 96 ? 3.903 12.663 -16.777 1.00 91.69 96 TRP A O 1
ATOM 708 N N . LEU A 1 97 ? 3.417 10.963 -15.416 1.00 90.62 97 LEU A N 1
ATOM 709 C CA . LEU A 1 97 ? 4.814 10.577 -15.167 1.00 90.62 97 LEU A CA 1
ATOM 710 C C . LEU A 1 97 ? 5.498 9.982 -16.409 1.00 90.62 97 LEU A C 1
ATOM 712 O O . LEU A 1 97 ? 6.716 10.076 -16.565 1.00 90.62 97 LEU A O 1
ATOM 716 N N . VAL A 1 98 ? 4.728 9.391 -17.319 1.00 91.69 98 VAL A N 1
ATOM 717 C CA . VAL A 1 98 ? 5.233 8.892 -18.600 1.00 91.69 98 VAL A CA 1
ATOM 718 C C . VAL A 1 98 ? 5.303 10.019 -19.629 1.00 91.69 98 VAL A C 1
ATOM 720 O O . VAL A 1 98 ? 6.290 10.128 -20.342 1.00 91.69 98 VAL A O 1
ATOM 723 N N . ASN A 1 99 ? 4.284 10.869 -19.758 1.00 90.50 99 ASN A N 1
ATOM 724 C CA . ASN A 1 99 ? 4.186 11.785 -20.906 1.00 90.50 99 ASN A CA 1
ATOM 725 C C . ASN A 1 99 ? 4.392 13.266 -20.564 1.00 90.50 99 ASN A C 1
ATOM 727 O O . ASN A 1 99 ? 4.675 14.062 -21.456 1.00 90.50 99 ASN A O 1
ATOM 731 N N . GLY A 1 100 ? 4.219 13.650 -19.303 1.00 86.75 100 GLY A N 1
ATOM 732 C CA . GLY A 1 100 ? 4.176 15.044 -18.863 1.00 86.75 100 GLY A CA 1
ATOM 733 C C . GLY A 1 100 ? 5.457 15.563 -18.212 1.00 86.75 100 GLY A C 1
ATOM 734 O O . GLY A 1 100 ? 5.690 16.772 -18.242 1.00 86.75 100 GLY A O 1
ATOM 735 N N . ILE A 1 101 ? 6.291 14.694 -17.636 1.00 88.81 101 ILE A N 1
ATOM 736 C CA . ILE A 1 101 ? 7.551 15.100 -16.994 1.00 88.81 101 ILE A CA 1
ATOM 737 C C . ILE A 1 101 ? 8.737 14.989 -17.956 1.00 88.81 101 ILE A C 1
ATOM 739 O O . ILE A 1 101 ? 8.816 14.080 -18.781 1.00 88.81 101 ILE A O 1
ATOM 743 N N . THR A 1 102 ? 9.685 15.920 -17.841 1.00 85.25 102 THR A N 1
ATOM 744 C CA . THR A 1 102 ? 10.878 15.961 -18.707 1.00 85.25 102 THR A CA 1
ATOM 745 C C . THR A 1 102 ? 12.089 15.256 -18.108 1.00 85.25 102 THR A C 1
ATOM 747 O O . THR A 1 102 ? 12.925 14.759 -18.854 1.00 85.25 102 THR A O 1
ATOM 750 N N . ASN A 1 103 ? 12.182 15.195 -16.778 1.00 88.31 103 ASN A N 1
ATOM 751 C CA . ASN A 1 103 ? 13.297 14.590 -16.049 1.00 88.31 103 ASN A CA 1
ATOM 752 C C . ASN A 1 103 ? 12.768 13.474 -15.150 1.00 88.31 103 ASN A C 1
ATOM 754 O O . ASN A 1 103 ? 11.829 13.695 -14.389 1.00 88.31 103 ASN A O 1
ATOM 758 N N . GLY A 1 104 ? 13.383 12.294 -15.214 1.00 89.88 104 GLY A N 1
ATOM 759 C CA . GLY A 1 104 ? 12.943 11.133 -14.441 1.00 89.88 104 GLY A CA 1
ATOM 760 C C . GLY A 1 104 ? 11.661 10.494 -14.955 1.00 89.88 104 GLY A C 1
ATOM 761 O O . GLY A 1 104 ? 10.887 9.978 -14.160 1.00 89.88 104 GLY A O 1
ATOM 762 N N . ARG A 1 105 ? 11.424 10.555 -16.270 1.00 91.88 105 ARG A N 1
ATOM 763 C CA . ARG A 1 105 ? 10.268 9.939 -16.932 1.00 91.88 105 ARG A CA 1
ATOM 764 C C . ARG A 1 105 ? 10.160 8.451 -16.596 1.00 91.88 105 ARG A C 1
ATOM 766 O O . ARG A 1 105 ? 11.160 7.740 -16.683 1.00 91.88 105 ARG A O 1
ATOM 773 N N . LEU A 1 106 ? 8.948 7.998 -16.285 1.00 91.69 106 LEU A N 1
ATOM 774 C CA . LEU A 1 106 ? 8.640 6.582 -16.105 1.00 91.69 106 LEU A CA 1
ATOM 775 C C . LEU A 1 106 ? 8.665 5.854 -17.460 1.00 91.69 106 LEU A C 1
ATOM 777 O O . LEU A 1 106 ? 8.056 6.299 -18.436 1.00 91.69 106 LEU A O 1
ATOM 781 N N . ASP A 1 107 ? 9.399 4.749 -17.513 1.00 90.69 107 ASP A N 1
ATOM 782 C CA . ASP A 1 107 ? 9.585 3.900 -18.688 1.00 90.69 107 ASP A CA 1
ATOM 783 C C . ASP A 1 107 ? 9.188 2.464 -18.337 1.00 90.69 107 ASP A C 1
ATOM 785 O O . ASP A 1 107 ? 9.933 1.735 -17.674 1.00 90.69 107 ASP A O 1
ATOM 789 N N . TYR A 1 108 ? 7.992 2.060 -18.767 1.00 87.12 108 TYR A N 1
ATOM 790 C CA . TYR A 1 108 ? 7.561 0.669 -18.690 1.00 87.12 108 TYR A CA 1
ATOM 791 C C . TYR A 1 108 ? 8.325 -0.129 -19.744 1.00 87.12 108 TYR A C 1
ATOM 793 O O . TYR A 1 108 ? 8.154 0.087 -20.943 1.00 87.12 108 TYR A O 1
ATOM 801 N N . LEU A 1 109 ? 9.175 -1.051 -19.285 1.00 76.94 109 LEU A N 1
ATOM 802 C CA . LEU A 1 109 ? 10.296 -1.639 -20.031 1.00 76.94 109 LEU A CA 1
ATOM 803 C C . LEU A 1 109 ? 9.901 -2.652 -21.123 1.00 76.94 109 LEU A C 1
ATOM 805 O O . LEU A 1 109 ? 10.601 -3.632 -21.372 1.00 76.94 109 LEU A O 1
ATOM 809 N N . GLY A 1 110 ? 8.786 -2.432 -21.816 1.00 56.41 110 GLY A N 1
ATOM 810 C CA . GLY A 1 110 ? 8.366 -3.277 -22.928 1.00 56.41 110 GLY A CA 1
ATOM 811 C C . GLY A 1 110 ? 7.973 -4.694 -22.511 1.00 56.41 110 GLY A C 1
ATOM 812 O O . GLY A 1 110 ? 7.931 -5.582 -23.368 1.00 56.41 110 GLY A O 1
ATOM 813 N N . ALA A 1 111 ? 7.642 -4.926 -21.234 1.00 51.78 111 ALA A N 1
ATOM 814 C CA . ALA A 1 111 ? 6.806 -6.066 -20.884 1.00 51.78 111 ALA A CA 1
ATOM 815 C C . ALA A 1 111 ? 5.551 -5.955 -21.757 1.00 51.78 111 ALA A C 1
ATOM 817 O O . ALA A 1 111 ? 4.851 -4.945 -21.704 1.00 51.78 111 ALA A O 1
ATOM 818 N N . ARG A 1 112 ? 5.329 -6.941 -22.634 1.00 61.00 112 ARG A N 1
ATOM 819 C CA . ARG A 1 112 ? 4.211 -7.013 -23.593 1.00 61.00 112 ARG A CA 1
ATOM 820 C C . ARG A 1 112 ? 2.891 -7.263 -22.863 1.00 61.00 112 ARG A C 1
ATOM 822 O O . ARG A 1 112 ? 2.194 -8.237 -23.130 1.00 61.00 112 ARG A O 1
ATOM 829 N N . ASP A 1 113 ? 2.618 -6.442 -21.870 1.00 72.94 113 ASP A N 1
ATOM 830 C CA . ASP A 1 113 ? 1.461 -6.529 -21.016 1.00 72.94 113 ASP A CA 1
ATOM 831 C C . ASP A 1 113 ? 0.374 -5.596 -21.538 1.00 72.94 113 ASP A C 1
ATOM 833 O O . ASP A 1 113 ? 0.621 -4.667 -22.314 1.00 72.94 113 ASP A O 1
ATOM 837 N N . VAL A 1 114 ? -0.853 -5.860 -21.118 1.00 82.19 114 VAL A N 1
ATOM 838 C CA . VAL A 1 114 ? -1.982 -4.998 -21.433 1.00 82.19 114 VAL A CA 1
ATOM 839 C C . VAL A 1 114 ? -1.814 -3.705 -20.644 1.00 82.19 114 VAL A C 1
ATOM 841 O O . VAL A 1 114 ? -1.765 -3.717 -19.413 1.00 82.19 114 VAL A O 1
ATOM 844 N N . VAL A 1 115 ? -1.731 -2.586 -21.360 1.00 88.44 115 VAL A N 1
ATOM 845 C CA . VAL A 1 115 ? -1.643 -1.249 -20.766 1.00 88.44 115 VAL A CA 1
ATOM 846 C C . VAL A 1 115 ? -2.982 -0.526 -20.851 1.00 88.44 115 VAL A C 1
ATOM 848 O O . VAL A 1 115 ? -3.725 -0.670 -21.823 1.00 88.44 115 VAL A O 1
ATOM 851 N N . LEU A 1 116 ? -3.282 0.277 -19.834 1.00 88.88 116 LEU A N 1
ATOM 852 C CA . LEU A 1 116 ? -4.392 1.220 -19.812 1.00 88.88 116 LEU A CA 1
ATOM 853 C C . LEU A 1 116 ? -3.821 2.632 -19.641 1.00 88.88 116 LEU A C 1
ATOM 855 O O . LEU A 1 116 ? -3.111 2.906 -18.677 1.00 88.88 116 LEU A O 1
ATOM 859 N N . LEU A 1 117 ? -4.122 3.519 -20.595 1.00 88.62 117 LEU A N 1
ATOM 860 C CA . LEU A 1 117 ? -3.423 4.794 -20.809 1.00 88.62 117 LEU A CA 1
ATOM 861 C C . LEU A 1 117 ? -1.927 4.580 -21.089 1.00 88.62 117 LEU A C 1
ATOM 863 O O . LEU A 1 117 ? -1.540 4.478 -22.249 1.00 88.62 117 LEU A O 1
ATOM 867 N N . ALA A 1 118 ? -1.105 4.496 -20.045 1.00 88.06 118 ALA A N 1
ATOM 868 C CA . ALA A 1 118 ? 0.327 4.224 -20.144 1.00 88.06 118 ALA A CA 1
ATOM 869 C C . ALA A 1 118 ? 0.813 3.158 -19.150 1.00 88.06 118 ALA A C 1
ATOM 871 O O . ALA A 1 118 ? 1.933 2.681 -19.307 1.00 88.06 118 ALA A O 1
ATOM 872 N N . SER A 1 119 ? -0.009 2.767 -18.171 1.00 90.56 119 SER A N 1
ATOM 873 C CA . SER A 1 119 ? 0.387 1.852 -17.097 1.00 90.56 119 SER A CA 1
ATOM 874 C C . SER A 1 119 ? -0.124 0.436 -17.330 1.00 90.56 119 SER A C 1
ATOM 876 O O . SER A 1 119 ? -1.159 0.256 -17.977 1.00 90.56 119 SER A O 1
ATOM 878 N N . PRO A 1 120 ? 0.523 -0.586 -16.750 1.00 91.75 120 PRO A N 1
ATOM 879 C CA . PRO A 1 120 ? -0.008 -1.940 -16.745 1.00 91.75 120 PRO A CA 1
ATOM 880 C C . PRO A 1 120 ? -1.417 -2.010 -16.140 1.00 91.75 120 PRO A C 1
ATOM 882 O O . PRO A 1 120 ? -1.701 -1.393 -15.112 1.00 91.75 120 PRO A O 1
ATOM 885 N N . ILE A 1 121 ? -2.303 -2.809 -16.741 1.00 93.50 121 ILE A N 1
ATOM 886 C CA . ILE A 1 121 ? -3.717 -2.916 -16.332 1.00 93.50 121 ILE A CA 1
ATOM 887 C C . ILE A 1 121 ? -3.903 -3.412 -14.889 1.00 93.50 121 ILE A C 1
ATOM 889 O O . ILE A 1 121 ? -4.948 -3.194 -14.278 1.00 93.50 121 ILE A O 1
ATOM 893 N N . TRP A 1 122 ? -2.891 -4.066 -14.320 1.00 93.62 122 TRP A N 1
ATOM 894 C CA . TRP A 1 122 ? -2.893 -4.546 -12.940 1.00 93.62 122 TRP A CA 1
ATOM 895 C C . TRP A 1 122 ? -2.521 -3.477 -11.906 1.00 93.62 122 TRP A C 1
ATOM 897 O O . TRP A 1 122 ? -2.623 -3.740 -10.704 1.00 93.62 122 TRP A O 1
ATOM 907 N N . MET A 1 123 ? -2.138 -2.266 -12.322 1.00 94.12 123 MET A N 1
ATOM 908 C CA . MET A 1 123 ? -1.741 -1.201 -11.397 1.00 94.12 123 MET A CA 1
ATOM 909 C C . MET A 1 123 ? -2.799 -0.833 -10.349 1.00 94.12 123 MET A C 1
ATOM 911 O O . MET A 1 123 ? -2.430 -0.688 -9.181 1.00 94.12 123 MET A O 1
ATOM 915 N N . PRO A 1 124 ? -4.110 -0.796 -10.666 1.00 96.75 124 PRO A N 1
ATOM 916 C CA . PRO A 1 124 ? -5.128 -0.564 -9.649 1.00 96.75 124 PRO A CA 1
ATOM 917 C C . PRO A 1 124 ? -5.131 -1.608 -8.526 1.00 96.75 124 PRO A C 1
ATOM 919 O O . PRO A 1 124 ? -5.369 -1.270 -7.368 1.00 96.75 124 PRO A O 1
ATOM 922 N N . LEU A 1 125 ? -4.823 -2.873 -8.837 1.00 97.62 125 LEU A N 1
ATOM 923 C CA . LEU A 1 125 ? -4.712 -3.936 -7.832 1.00 97.62 125 LEU A CA 1
ATOM 924 C C . LEU A 1 125 ? -3.432 -3.809 -7.003 1.00 97.62 125 LEU A C 1
ATOM 926 O O . LEU A 1 125 ? -3.445 -4.113 -5.810 1.00 97.62 125 LEU A O 1
ATOM 930 N N . ALA A 1 126 ? -2.337 -3.344 -7.606 1.00 97.06 126 ALA A N 1
ATOM 931 C CA . ALA A 1 126 ? -1.102 -3.080 -6.876 1.00 97.06 126 ALA A CA 1
ATOM 932 C C . ALA A 1 126 ? -1.297 -1.972 -5.847 1.00 97.06 126 ALA A C 1
ATOM 934 O O . ALA A 1 126 ? -1.015 -2.194 -4.671 1.00 97.06 126 ALA A O 1
ATOM 935 N N . TRP A 1 127 ? -1.902 -0.852 -6.242 1.00 97.81 127 TRP A N 1
ATOM 936 C CA . TRP A 1 127 ? -2.290 0.201 -5.305 1.00 97.81 127 TRP A CA 1
ATOM 937 C C . TRP A 1 127 ? -3.283 -0.283 -4.260 1.00 97.81 127 TRP A C 1
ATOM 939 O O . TRP A 1 127 ? -3.169 0.082 -3.091 1.00 97.81 127 TRP A O 1
ATOM 949 N N . ALA A 1 128 ? -4.205 -1.174 -4.632 1.00 98.56 128 ALA A N 1
ATOM 950 C CA . ALA A 1 128 ? -5.093 -1.794 -3.664 1.00 98.56 128 ALA A CA 1
ATOM 951 C C . ALA A 1 128 ? -4.344 -2.556 -2.566 1.00 98.56 128 ALA A C 1
ATOM 953 O O . ALA A 1 128 ? -4.624 -2.370 -1.380 1.00 98.56 128 ALA A O 1
ATOM 954 N N . CYS A 1 129 ? -3.356 -3.359 -2.954 1.00 98.56 129 CYS A N 1
ATOM 955 C CA . CYS A 1 129 ? -2.511 -4.087 -2.016 1.00 98.56 129 CYS A CA 1
ATOM 956 C C . CYS A 1 129 ? -1.633 -3.141 -1.189 1.00 98.56 129 CYS A C 1
ATOM 958 O O . CYS A 1 129 ? -1.612 -3.269 0.030 1.00 98.56 129 CYS A O 1
ATOM 960 N N . VAL A 1 130 ? -0.975 -2.159 -1.813 1.00 98.00 130 VAL A N 1
ATOM 961 C CA . VAL A 1 130 ? -0.084 -1.204 -1.130 1.00 98.00 130 VAL A CA 1
ATOM 962 C C . VAL A 1 130 ? -0.848 -0.359 -0.102 1.00 98.00 130 VAL A C 1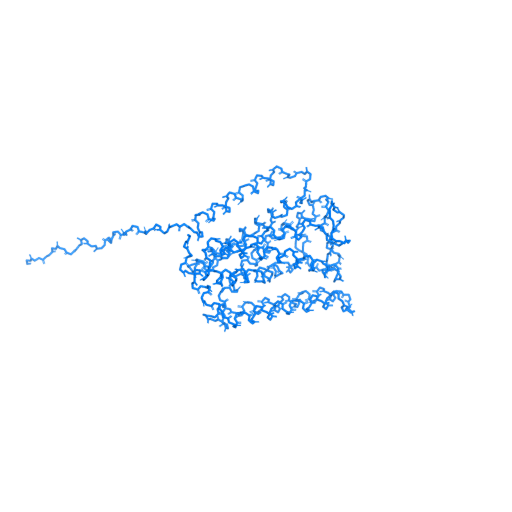
ATOM 964 O O . VAL A 1 130 ? -0.384 -0.179 1.025 1.00 98.00 130 VAL A O 1
ATOM 967 N N . ILE A 1 131 ? -2.064 0.098 -0.426 1.00 98.62 131 ILE A N 1
ATOM 968 C CA . ILE A 1 131 ? -2.915 0.834 0.523 1.00 98.62 131 ILE A CA 1
ATOM 969 C C . ILE A 1 131 ? -3.312 -0.036 1.722 1.00 98.62 131 ILE A C 1
ATOM 971 O O . ILE A 1 131 ? -3.359 0.471 2.843 1.00 98.62 131 ILE A O 1
ATOM 975 N N . VAL A 1 132 ? -3.564 -1.335 1.540 1.00 98.81 132 VAL A N 1
ATOM 976 C CA . VAL A 1 132 ? -3.769 -2.251 2.676 1.00 98.81 132 VAL A CA 1
ATOM 977 C C . VAL A 1 132 ? -2.466 -2.434 3.459 1.00 98.81 132 VAL A C 1
ATOM 979 O O . VAL A 1 132 ? -2.472 -2.316 4.684 1.00 98.81 132 VAL A O 1
ATOM 982 N N . GLU A 1 133 ? -1.353 -2.673 2.765 1.00 98.44 133 GLU A N 1
ATOM 983 C CA . GLU A 1 133 ? -0.039 -2.965 3.344 1.00 98.44 133 GLU A CA 1
ATOM 984 C C . GLU A 1 133 ? 0.486 -1.824 4.221 1.00 98.44 133 GLU A C 1
ATOM 986 O O . GLU A 1 133 ? 1.060 -2.102 5.270 1.00 98.44 133 GLU A O 1
ATOM 991 N N . LEU A 1 134 ? 0.218 -0.568 3.853 1.00 98.50 134 LEU A N 1
ATOM 992 C CA . LEU A 1 134 ? 0.647 0.626 4.591 1.00 98.50 134 LEU A CA 1
ATOM 993 C C . LEU A 1 134 ? -0.471 1.246 5.445 1.00 98.50 134 LEU A C 1
ATOM 995 O O . LEU A 1 134 ? -0.227 1.747 6.545 1.00 98.50 134 LEU A O 1
ATOM 999 N N . GLY A 1 135 ? -1.725 1.183 4.997 1.00 98.56 135 GLY A N 1
ATOM 1000 C CA . GLY A 1 135 ? -2.867 1.718 5.740 1.00 98.56 135 GLY A CA 1
ATOM 1001 C C . GLY A 1 135 ? -3.213 0.897 6.980 1.00 98.56 135 GLY A C 1
ATOM 1002 O O . GLY A 1 135 ? -3.529 1.469 8.026 1.00 98.56 135 GLY A O 1
ATOM 1003 N N . TYR A 1 136 ? -3.106 -0.433 6.907 1.00 98.81 136 TYR A N 1
ATOM 1004 C CA . TYR A 1 136 ? -3.350 -1.309 8.053 1.00 98.81 136 TYR A CA 1
ATOM 1005 C C . TYR A 1 136 ? -2.395 -1.020 9.226 1.00 98.81 136 TYR A C 1
ATOM 1007 O O . TYR A 1 136 ? -2.891 -0.724 10.322 1.00 98.81 136 TYR A O 1
ATOM 1015 N N . PRO A 1 137 ? -1.055 -1.014 9.045 1.00 98.56 137 PRO A N 1
ATOM 1016 C CA . PRO A 1 137 ? -0.140 -0.684 10.131 1.00 98.56 137 PRO A CA 1
ATOM 1017 C C . PRO A 1 137 ? -0.305 0.758 10.618 1.00 98.56 137 PRO A C 1
ATOM 1019 O O . PRO A 1 137 ? -0.145 0.984 11.814 1.00 98.56 137 PRO A O 1
ATOM 1022 N N . ALA A 1 138 ? -0.711 1.717 9.774 1.00 98.56 138 ALA A N 1
ATOM 1023 C CA . ALA A 1 138 ? -1.009 3.081 10.231 1.00 98.56 138 ALA A CA 1
ATOM 1024 C C . ALA A 1 138 ? -2.135 3.108 11.276 1.00 98.56 138 ALA A C 1
ATOM 1026 O O . ALA A 1 138 ? -2.002 3.737 12.329 1.00 98.56 138 ALA A O 1
ATOM 1027 N N . ILE A 1 139 ? -3.234 2.392 11.015 1.00 98.69 139 ILE A N 1
ATOM 1028 C CA . ILE A 1 139 ? -4.364 2.286 11.950 1.00 98.69 139 ILE A CA 1
ATOM 1029 C C . ILE A 1 139 ? -3.957 1.483 13.190 1.00 98.69 139 ILE A C 1
ATOM 1031 O O . ILE A 1 139 ? -4.282 1.878 14.314 1.00 98.69 139 ILE A O 1
ATOM 1035 N N . ARG A 1 140 ? -3.237 0.368 13.006 1.00 98.56 140 ARG A N 1
ATOM 1036 C CA . ARG A 1 140 ? -2.778 -0.497 14.101 1.00 98.56 140 ARG A CA 1
ATOM 1037 C C . ARG A 1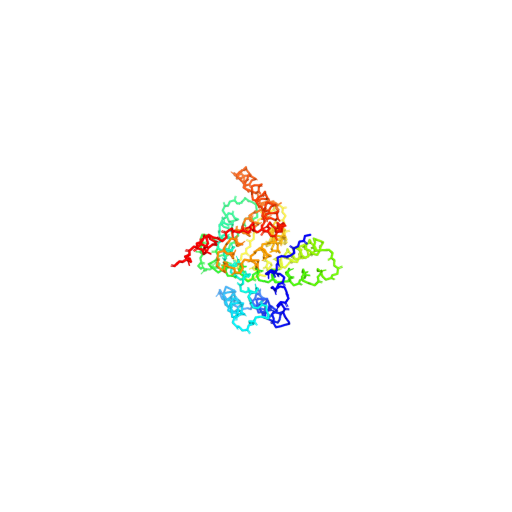 140 ? -1.863 0.265 15.058 1.00 98.56 140 ARG A C 1
ATOM 1039 O O . ARG A 1 140 ? -2.104 0.260 16.265 1.00 98.56 140 ARG A O 1
ATOM 1046 N N . LEU A 1 141 ? -0.870 0.973 14.523 1.00 98.50 141 LEU A N 1
ATOM 1047 C CA . LEU A 1 141 ? 0.067 1.793 15.285 1.00 98.50 141 LEU A CA 1
ATOM 1048 C C . LEU A 1 141 ? -0.654 2.931 16.011 1.00 98.50 141 LEU A C 1
ATOM 1050 O O . LEU A 1 141 ? -0.428 3.127 17.205 1.00 98.50 141 LEU A O 1
ATOM 1054 N N . PHE A 1 142 ? -1.605 3.600 15.351 1.00 98.44 142 PHE A N 1
ATOM 1055 C CA . PHE A 1 142 ? -2.438 4.612 16.000 1.00 98.44 142 PHE A CA 1
ATOM 1056 C C . PHE A 1 142 ? -3.224 4.035 17.183 1.00 98.44 142 PHE A C 1
ATOM 1058 O O . PHE A 1 142 ? -3.243 4.627 18.263 1.00 98.44 142 PHE A O 1
ATOM 1065 N N . GLY A 1 143 ? -3.827 2.856 17.014 1.00 97.88 143 GLY A N 1
ATOM 1066 C CA . GLY A 1 143 ? -4.545 2.150 18.074 1.00 97.88 143 GLY A CA 1
ATOM 1067 C C . GLY A 1 143 ? -3.678 1.795 19.284 1.00 97.88 143 GLY A C 1
ATOM 1068 O O . GLY A 1 143 ? -4.156 1.865 20.419 1.00 97.88 143 GLY A O 1
ATOM 1069 N N . LEU A 1 144 ? -2.404 1.460 19.060 1.00 98.00 144 LEU A N 1
ATOM 1070 C CA . LEU A 1 144 ? -1.430 1.191 20.120 1.00 98.00 144 LEU A CA 1
ATOM 1071 C C . LEU A 1 144 ? -0.984 2.481 20.822 1.00 98.00 144 LEU A C 1
ATOM 1073 O O . LEU A 1 144 ? -1.006 2.556 22.052 1.00 98.00 144 LEU A O 1
ATOM 1077 N N . LEU A 1 145 ? -0.622 3.511 20.053 1.00 97.81 145 LEU A N 1
ATOM 1078 C CA . LEU A 1 145 ? -0.084 4.767 20.578 1.00 97.81 145 LEU A CA 1
ATOM 1079 C C . LEU A 1 145 ? -1.138 5.608 21.303 1.00 97.81 145 LEU A C 1
ATOM 1081 O O . LEU A 1 145 ? -0.827 6.203 22.335 1.00 97.81 145 LEU A O 1
ATOM 1085 N N . ARG A 1 146 ? -2.399 5.612 20.843 1.00 95.75 146 ARG A N 1
ATOM 1086 C CA . ARG A 1 146 ? -3.487 6.393 21.470 1.00 95.75 146 ARG A CA 1
ATOM 1087 C C . ARG A 1 146 ? -3.807 5.970 22.909 1.00 95.75 146 ARG A C 1
ATOM 1089 O O . ARG A 1 146 ? -4.526 6.681 23.597 1.00 95.75 146 ARG A O 1
ATOM 1096 N N . ARG A 1 147 ? -3.317 4.803 23.354 1.00 95.31 147 ARG A N 1
ATOM 1097 C CA . ARG A 1 147 ? -3.445 4.325 24.744 1.00 95.31 147 ARG A CA 1
ATOM 1098 C C . ARG A 1 147 ? -2.449 4.990 25.695 1.00 95.31 147 ARG A C 1
ATOM 1100 O O . ARG A 1 147 ? -2.650 4.935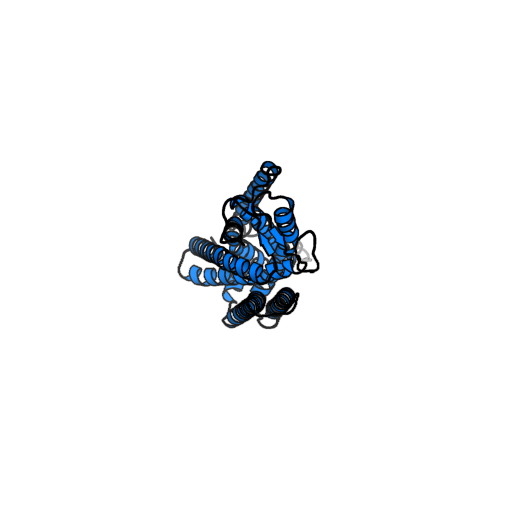 26.901 1.00 95.31 147 ARG A O 1
ATOM 1107 N N . ARG A 1 148 ? -1.357 5.547 25.164 1.00 96.69 148 ARG A N 1
ATOM 1108 C CA . ARG A 1 148 ? -0.232 6.098 25.941 1.00 96.69 148 ARG A CA 1
ATOM 1109 C C . ARG A 1 148 ? 0.019 7.579 25.673 1.00 96.69 148 ARG A C 1
ATOM 1111 O O . ARG A 1 148 ? 0.626 8.243 26.501 1.00 96.69 148 ARG A O 1
ATOM 1118 N N . LEU A 1 149 ? -0.409 8.078 24.517 1.00 95.81 149 LEU A N 1
ATOM 1119 C CA . LEU A 1 149 ? -0.170 9.442 24.059 1.00 95.81 149 LEU A CA 1
ATOM 1120 C C . LEU A 1 149 ? -1.490 10.179 23.845 1.00 95.81 149 LEU A C 1
ATOM 1122 O O . LEU A 1 149 ? -2.532 9.565 23.601 1.00 95.81 149 LEU A O 1
ATOM 1126 N N . GLU A 1 150 ? -1.426 11.511 23.842 1.00 95.25 150 GLU A N 1
ATOM 1127 C CA . GLU A 1 150 ? -2.533 12.329 23.355 1.00 95.25 150 GLU A CA 1
ATOM 1128 C C . GLU A 1 150 ? -2.891 11.919 21.917 1.00 95.25 150 GLU A C 1
ATOM 1130 O O . GLU A 1 150 ? -2.014 11.696 21.080 1.00 95.25 150 GLU A O 1
ATOM 1135 N N . GLN A 1 151 ? -4.186 11.848 21.598 1.00 91.75 151 GLN A N 1
ATOM 1136 C CA . GLN A 1 151 ? -4.666 11.343 20.307 1.00 91.75 151 GLN A CA 1
ATOM 1137 C C . GLN A 1 151 ? -4.045 12.058 19.102 1.00 91.75 151 GLN A C 1
ATOM 1139 O O . GLN A 1 151 ? -3.692 11.409 18.119 1.00 91.75 151 GLN A O 1
ATOM 1144 N N . ARG A 1 152 ? -3.886 13.386 19.168 1.00 92.69 152 ARG A N 1
ATOM 1145 C CA . ARG A 1 152 ? -3.282 14.159 18.076 1.00 92.69 152 ARG A CA 1
ATOM 1146 C C . ARG A 1 152 ? -1.824 13.760 17.856 1.00 92.69 152 ARG A C 1
ATOM 1148 O O . ARG A 1 152 ? -1.403 13.592 16.716 1.00 92.69 152 ARG A O 1
ATOM 1155 N N . ILE A 1 153 ? -1.084 13.577 18.945 1.00 94.44 153 ILE A N 1
ATOM 1156 C CA . ILE A 1 153 ? 0.314 13.151 18.922 1.00 94.44 153 ILE A CA 1
ATOM 1157 C C . ILE A 1 153 ? 0.401 11.726 18.364 1.00 94.44 153 ILE A C 1
ATOM 1159 O O . ILE A 1 153 ? 1.128 11.497 17.403 1.00 94.44 153 ILE A O 1
ATOM 1163 N N . ALA A 1 154 ? -0.413 10.792 18.868 1.00 96.12 154 ALA A N 1
ATOM 1164 C CA . ALA A 1 154 ? -0.472 9.420 18.362 1.00 96.12 154 ALA A CA 1
ATOM 1165 C C . ALA A 1 154 ? -0.747 9.359 16.849 1.00 96.12 154 ALA A C 1
ATOM 1167 O O . ALA A 1 154 ? -0.117 8.571 16.143 1.00 96.12 154 ALA A O 1
ATOM 1168 N N . ALA A 1 155 ? -1.658 10.197 16.342 1.00 95.44 155 ALA A N 1
ATOM 1169 C CA . ALA A 1 155 ? -1.977 10.263 14.918 1.00 95.44 155 ALA A CA 1
ATOM 1170 C C . ALA A 1 155 ? -0.795 10.777 14.082 1.00 95.44 155 ALA A C 1
ATOM 1172 O O . ALA A 1 155 ? -0.458 10.160 13.074 1.00 95.44 155 ALA A O 1
ATOM 1173 N N . ILE A 1 156 ? -0.141 11.861 14.519 1.00 95.62 156 ILE A N 1
ATOM 1174 C CA . ILE A 1 156 ? 1.033 12.422 13.833 1.00 95.62 156 ILE A CA 1
ATOM 1175 C C . ILE A 1 156 ? 2.166 11.395 13.790 1.00 95.62 156 ILE A C 1
ATOM 1177 O O . ILE A 1 156 ? 2.691 11.121 12.716 1.00 95.62 156 ILE A O 1
ATOM 1181 N N . PHE A 1 157 ? 2.502 10.783 14.929 1.00 97.62 157 PHE A N 1
ATOM 1182 C CA . PHE A 1 157 ? 3.555 9.767 14.991 1.00 97.62 157 PHE A CA 1
ATOM 1183 C C . PHE A 1 157 ? 3.252 8.576 14.083 1.00 97.62 157 PHE A C 1
ATOM 1185 O O . PHE A 1 157 ? 4.121 8.146 13.332 1.00 97.62 157 PHE A O 1
ATOM 1192 N N . SER A 1 158 ? 2.015 8.076 14.106 1.00 97.62 158 SER A N 1
ATOM 1193 C CA . SER A 1 158 ? 1.627 6.938 13.267 1.00 97.62 158 SER A CA 1
ATOM 1194 C C . SER A 1 158 ? 1.737 7.264 11.778 1.00 97.62 158 SER A C 1
ATOM 1196 O O . SER A 1 158 ? 2.273 6.463 11.020 1.00 97.62 158 SER A O 1
ATOM 1198 N N . ALA A 1 159 ? 1.275 8.449 11.365 1.00 96.50 159 ALA A N 1
ATOM 1199 C CA . ALA A 1 159 ? 1.356 8.896 9.978 1.00 96.50 159 ALA A CA 1
ATOM 1200 C C . ALA A 1 159 ? 2.809 9.095 9.519 1.00 96.50 159 ALA A C 1
ATOM 1202 O O . ALA A 1 159 ? 3.171 8.620 8.449 1.00 96.50 159 ALA A O 1
ATOM 1203 N N . VAL A 1 160 ? 3.652 9.743 10.330 1.00 98.12 160 VAL A N 1
ATOM 1204 C CA . VAL A 1 160 ? 5.066 9.990 9.993 1.00 98.12 160 VAL A CA 1
ATOM 1205 C C . VAL A 1 160 ? 5.859 8.687 9.912 1.00 98.12 160 VAL A C 1
ATOM 1207 O O . VAL A 1 160 ? 6.615 8.498 8.964 1.00 98.12 160 VAL A O 1
ATOM 1210 N N . ILE A 1 161 ? 5.673 7.770 10.866 1.00 98.38 161 ILE A N 1
ATOM 1211 C CA . ILE A 1 161 ? 6.366 6.474 10.858 1.00 98.38 161 ILE A CA 1
ATOM 1212 C C . ILE A 1 161 ? 5.996 5.682 9.601 1.00 98.38 161 ILE A C 1
ATOM 1214 O O . ILE A 1 161 ? 6.884 5.173 8.919 1.00 98.38 161 ILE A O 1
ATOM 1218 N N . VAL A 1 162 ? 4.705 5.610 9.264 1.00 98.19 162 VAL A N 1
ATOM 1219 C CA . VAL A 1 162 ? 4.259 4.892 8.063 1.00 98.19 162 VAL A CA 1
ATOM 1220 C C . VAL A 1 162 ? 4.698 5.590 6.780 1.00 98.19 162 VAL A C 1
ATOM 1222 O O . VAL A 1 162 ? 5.089 4.901 5.849 1.00 98.19 162 VAL A O 1
ATOM 1225 N N . ALA A 1 163 ? 4.706 6.921 6.726 1.00 98.06 163 ALA A N 1
ATOM 1226 C CA . ALA A 1 163 ? 5.227 7.675 5.587 1.00 98.06 163 ALA A CA 1
ATOM 1227 C C . ALA A 1 163 ? 6.710 7.374 5.318 1.00 98.06 163 ALA A C 1
ATOM 1229 O O . ALA A 1 163 ? 7.091 7.068 4.191 1.00 98.06 163 ALA A O 1
ATOM 1230 N N . ILE A 1 164 ? 7.550 7.400 6.358 1.00 98.19 164 ILE A N 1
ATOM 1231 C CA . ILE A 1 164 ? 8.973 7.048 6.233 1.00 98.19 164 ILE A CA 1
ATOM 1232 C C . ILE A 1 164 ? 9.118 5.597 5.767 1.00 98.19 164 ILE A C 1
ATOM 1234 O O . ILE A 1 164 ? 9.891 5.311 4.853 1.00 98.19 164 ILE A O 1
ATOM 1238 N N . PHE A 1 165 ? 8.353 4.686 6.373 1.00 98.19 165 PHE A N 1
ATOM 1239 C CA . PHE A 1 165 ? 8.361 3.280 5.991 1.00 98.19 165 PHE A CA 1
ATOM 1240 C C . PHE A 1 165 ? 7.934 3.074 4.530 1.00 98.19 165 PHE A C 1
ATOM 1242 O O . PHE A 1 165 ? 8.583 2.307 3.825 1.00 98.19 165 PHE A O 1
ATOM 1249 N N . ALA A 1 166 ? 6.915 3.799 4.059 1.00 98.06 166 ALA A N 1
ATOM 1250 C CA . ALA A 1 166 ? 6.464 3.774 2.673 1.00 98.06 166 ALA A CA 1
ATOM 1251 C C . ALA A 1 166 ? 7.595 4.172 1.720 1.00 98.06 166 ALA A C 1
ATOM 1253 O O . ALA A 1 166 ? 7.943 3.388 0.845 1.00 98.06 166 ALA A O 1
ATOM 1254 N N . GLY A 1 167 ? 8.249 5.318 1.941 1.00 97.31 167 GLY A N 1
ATOM 1255 C CA . GLY A 1 167 ? 9.351 5.758 1.078 1.00 97.31 167 GLY A CA 1
ATOM 1256 C C . GLY A 1 167 ? 10.507 4.752 1.004 1.00 97.31 167 GLY A C 1
ATOM 1257 O O . GLY A 1 167 ? 11.035 4.489 -0.075 1.00 97.31 167 GLY A O 1
ATOM 1258 N N . ILE A 1 168 ? 10.870 4.131 2.132 1.00 97.06 168 ILE A N 1
ATOM 1259 C CA . ILE A 1 168 ? 11.915 3.094 2.167 1.00 97.06 168 ILE A CA 1
ATOM 1260 C C . ILE A 1 168 ? 11.468 1.842 1.405 1.00 97.06 168 ILE A C 1
ATOM 1262 O O . ILE A 1 168 ? 12.199 1.349 0.546 1.00 97.06 168 ILE A O 1
ATOM 1266 N N . MET A 1 169 ? 10.280 1.319 1.720 1.00 96.12 169 MET A N 1
ATOM 1267 C CA . MET A 1 169 ? 9.745 0.098 1.114 1.00 96.12 169 MET A CA 1
ATOM 1268 C C . MET A 1 169 ? 9.620 0.246 -0.405 1.00 96.12 169 MET A C 1
ATOM 1270 O O . MET A 1 169 ? 10.009 -0.652 -1.149 1.00 96.12 169 MET A O 1
ATOM 1274 N N . ILE A 1 170 ? 9.139 1.398 -0.862 1.00 95.12 170 ILE A N 1
ATOM 1275 C CA . ILE A 1 170 ? 8.980 1.708 -2.279 1.00 95.12 170 ILE A CA 1
ATOM 1276 C C . ILE A 1 170 ? 10.329 1.790 -2.973 1.00 95.12 170 ILE A C 1
ATOM 1278 O O . ILE A 1 170 ? 10.484 1.189 -4.026 1.00 95.12 170 ILE A O 1
ATOM 1282 N N . GLY A 1 171 ? 11.346 2.406 -2.364 1.00 94.31 171 GLY A N 1
ATOM 1283 C CA . GLY A 1 171 ? 12.702 2.377 -2.921 1.00 94.31 171 GLY A CA 1
ATOM 1284 C C . GLY A 1 171 ? 13.212 0.950 -3.191 1.00 94.31 171 GLY A C 1
ATOM 1285 O O . GLY A 1 171 ? 13.837 0.700 -4.223 1.00 94.31 171 GLY A O 1
ATOM 1286 N N . PHE A 1 172 ? 12.899 -0.008 -2.308 1.00 96.12 172 PHE A N 1
ATOM 1287 C CA . PHE A 1 172 ? 13.201 -1.426 -2.541 1.00 96.12 172 PHE A CA 1
ATOM 1288 C C . PHE A 1 172 ? 12.329 -2.052 -3.633 1.00 96.12 172 PHE A C 1
ATOM 1290 O O . PHE A 1 172 ? 12.851 -2.774 -4.483 1.00 96.12 172 PHE A O 1
ATOM 1297 N N . TYR A 1 173 ? 11.023 -1.784 -3.641 1.00 95.69 173 TYR A N 1
ATOM 1298 C CA . TYR A 1 173 ? 10.131 -2.278 -4.692 1.00 95.69 173 TYR A CA 1
ATOM 1299 C C . TYR A 1 173 ? 10.507 -1.748 -6.071 1.00 95.69 173 TYR A C 1
ATOM 1301 O O . TYR A 1 173 ? 10.452 -2.511 -7.027 1.00 95.69 173 TYR A O 1
ATOM 1309 N N . GLU A 1 174 ? 10.992 -0.516 -6.168 1.00 96.00 174 GLU A N 1
ATOM 1310 C CA . GLU A 1 174 ? 11.499 0.065 -7.408 1.00 96.00 174 GLU A CA 1
ATOM 1311 C C . GLU A 1 174 ? 12.747 -0.657 -7.919 1.00 96.00 174 GLU A C 1
ATOM 1313 O O . GLU A 1 174 ? 12.887 -0.938 -9.111 1.00 96.00 174 GLU A O 1
ATOM 1318 N N . TYR A 1 175 ? 13.638 -1.051 -7.007 1.00 96.56 175 TYR A N 1
ATOM 1319 C CA . TYR A 1 175 ? 14.778 -1.887 -7.367 1.00 96.56 175 TYR A CA 1
ATOM 1320 C C . TYR A 1 175 ? 14.328 -3.256 -7.887 1.00 96.56 175 TYR A C 1
ATOM 1322 O O . TYR A 1 175 ? 14.826 -3.729 -8.910 1.00 96.56 175 TYR A O 1
ATOM 1330 N N . PHE A 1 176 ? 13.373 -3.895 -7.209 1.00 96.69 176 PHE A N 1
ATOM 1331 C CA . PHE A 1 176 ? 12.860 -5.196 -7.633 1.00 96.69 176 PHE A CA 1
ATOM 1332 C C . PHE A 1 176 ? 12.078 -5.114 -8.944 1.00 96.69 176 PHE A C 1
ATOM 1334 O O . PHE A 1 176 ? 12.234 -5.998 -9.779 1.00 96.69 176 PHE A O 1
ATOM 1341 N N . ALA A 1 177 ? 11.315 -4.045 -9.167 1.00 94.50 177 ALA A N 1
ATOM 1342 C CA . ALA A 1 177 ? 10.588 -3.805 -10.405 1.00 94.50 177 ALA A CA 1
ATOM 1343 C C . ALA A 1 177 ? 11.534 -3.659 -11.598 1.00 94.50 177 ALA A C 1
ATOM 1345 O O . ALA A 1 177 ? 11.331 -4.300 -12.631 1.00 94.50 177 ALA A O 1
ATOM 1346 N N . PHE A 1 178 ? 12.621 -2.902 -11.429 1.00 94.50 178 PHE A N 1
ATOM 1347 C CA . PHE A 1 178 ? 13.676 -2.806 -12.432 1.00 94.50 178 PHE A CA 1
ATOM 1348 C C . PHE A 1 178 ? 14.312 -4.165 -12.728 1.00 94.50 178 PHE A C 1
ATOM 1350 O O . PHE A 1 178 ? 14.454 -4.554 -13.888 1.00 94.50 178 PHE A O 1
ATOM 1357 N N . ARG A 1 179 ? 14.655 -4.921 -11.681 1.00 94.38 179 ARG A N 1
ATOM 1358 C CA . ARG A 1 179 ? 15.244 -6.263 -11.806 1.00 94.38 179 ARG A CA 1
ATOM 1359 C C . ARG A 1 179 ? 14.299 -7.269 -12.465 1.00 94.38 179 ARG A C 1
ATOM 1361 O O . ARG A 1 179 ? 14.766 -8.114 -13.219 1.00 94.38 179 ARG A O 1
ATOM 1368 N N . ALA A 1 180 ? 12.999 -7.150 -12.212 1.00 92.88 180 ALA A N 1
ATOM 1369 C CA . ALA A 1 180 ? 11.950 -7.963 -12.817 1.00 92.88 180 ALA A CA 1
ATOM 1370 C C . ALA A 1 180 ? 11.571 -7.511 -14.242 1.00 92.88 180 ALA A C 1
ATOM 1372 O O . ALA A 1 180 ? 10.737 -8.151 -14.885 1.00 92.88 180 ALA A O 1
ATOM 1373 N N . GLY A 1 181 ? 12.168 -6.422 -14.743 1.00 91.00 181 GLY A N 1
ATOM 1374 C CA . GLY A 1 181 ? 11.900 -5.880 -16.074 1.00 91.00 181 GLY A CA 1
ATOM 1375 C C . GLY A 1 181 ? 10.526 -5.221 -16.214 1.00 91.00 181 GLY A C 1
ATOM 1376 O O . GLY A 1 181 ? 10.001 -5.157 -17.322 1.00 91.00 181 GLY A O 1
ATOM 1377 N N . TRP A 1 182 ? 9.920 -4.756 -15.117 1.00 92.69 182 TRP A N 1
ATOM 1378 C CA . TRP A 1 182 ? 8.608 -4.103 -15.153 1.00 92.69 182 TRP A CA 1
ATOM 1379 C C . TRP A 1 182 ? 8.714 -2.650 -15.621 1.00 92.69 182 TRP A C 1
ATOM 1381 O O . TRP A 1 182 ? 8.058 -2.257 -16.587 1.00 92.69 182 TRP A O 1
ATOM 1391 N N . TRP A 1 183 ? 9.569 -1.858 -14.977 1.00 93.50 183 TRP A N 1
ATOM 1392 C CA . TRP A 1 183 ? 9.812 -0.465 -15.347 1.00 93.50 183 TRP A CA 1
ATOM 1393 C C . TRP A 1 183 ? 11.153 0.042 -14.822 1.00 93.50 183 TRP A C 1
ATOM 1395 O O . TRP A 1 183 ? 11.823 -0.603 -14.014 1.00 93.50 183 TRP A O 1
ATOM 1405 N N . LYS A 1 184 ? 11.542 1.218 -15.307 1.00 93.94 184 LYS A N 1
ATOM 1406 C CA . LYS A 1 184 ? 12.627 2.045 -14.776 1.00 93.94 184 LYS A CA 1
ATOM 1407 C C . LYS A 1 184 ? 12.280 3.518 -14.951 1.00 93.94 184 LYS A C 1
ATOM 1409 O O . LYS A 1 184 ? 11.301 3.861 -15.609 1.00 93.94 184 LYS A O 1
ATOM 1414 N N . TYR A 1 185 ? 13.153 4.381 -14.454 1.00 94.25 185 TYR A N 1
ATOM 1415 C CA . TYR A 1 185 ? 13.070 5.814 -14.690 1.00 94.25 185 TYR A CA 1
ATOM 1416 C C . TYR A 1 185 ? 14.230 6.297 -15.561 1.00 94.25 185 TYR A C 1
ATOM 1418 O O . TYR A 1 185 ? 15.360 5.810 -15.463 1.00 94.25 185 TYR A O 1
ATOM 1426 N N . GLY A 1 186 ? 13.942 7.269 -16.426 1.00 93.19 186 GLY A N 1
ATOM 1427 C CA . GLY A 1 186 ? 14.957 8.028 -17.149 1.00 93.19 186 GLY A CA 1
ATOM 1428 C C . GLY A 1 186 ? 15.812 8.880 -16.206 1.00 93.19 186 GLY A C 1
ATOM 1429 O O . GLY A 1 186 ? 15.546 8.980 -15.010 1.00 93.19 186 GLY A O 1
ATOM 1430 N N . SER A 1 187 ? 16.842 9.535 -16.743 1.00 93.19 187 SER A N 1
ATOM 1431 C CA . SER A 1 187 ? 17.697 10.424 -15.951 1.00 93.19 187 SER A CA 1
ATOM 1432 C C . SER A 1 187 ? 16.886 11.550 -15.303 1.00 93.19 187 SER A C 1
ATOM 1434 O O . SER A 1 187 ? 16.115 12.242 -15.970 1.00 93.19 187 SER A O 1
ATOM 1436 N N . ALA A 1 188 ? 17.076 11.735 -13.998 1.00 91.94 188 ALA A N 1
ATOM 1437 C CA . ALA A 1 188 ? 16.467 12.791 -13.197 1.00 91.94 188 ALA A CA 1
ATOM 1438 C C . ALA A 1 188 ? 17.542 13.648 -12.514 1.00 91.94 188 ALA A C 1
ATOM 1440 O O . ALA A 1 188 ? 18.711 13.268 -12.465 1.00 91.94 188 ALA A O 1
ATOM 1441 N N . ASN A 1 189 ? 17.130 14.769 -11.914 1.00 90.44 189 ASN A N 1
ATOM 1442 C CA . ASN A 1 189 ? 18.022 15.627 -11.119 1.00 90.44 189 ASN A CA 1
ATOM 1443 C C . ASN A 1 189 ? 18.681 14.872 -9.952 1.00 90.44 189 ASN A C 1
ATOM 1445 O O . ASN A 1 189 ? 19.795 15.194 -9.553 1.00 90.44 189 ASN A O 1
ATOM 1449 N N . ALA A 1 190 ? 17.984 13.874 -9.405 1.00 93.75 190 ALA A N 1
ATOM 1450 C CA . ALA A 1 190 ? 18.502 12.974 -8.389 1.00 93.75 190 ALA A CA 1
ATOM 1451 C C . ALA A 1 190 ? 17.964 11.560 -8.627 1.00 93.75 190 ALA A C 1
ATOM 1453 O O . ALA A 1 190 ? 16.766 11.371 -8.854 1.00 93.75 190 ALA A O 1
ATOM 1454 N N . MET A 1 191 ? 18.857 10.576 -8.557 1.00 95.50 191 MET A N 1
ATOM 1455 C CA . MET A 1 191 ? 18.568 9.166 -8.805 1.00 95.50 191 MET A CA 1
ATOM 1456 C C . MET A 1 191 ? 19.003 8.316 -7.609 1.00 95.50 191 MET A C 1
ATOM 1458 O O . MET A 1 191 ? 20.010 8.605 -6.963 1.00 95.50 191 MET A O 1
ATOM 1462 N N . ILE A 1 192 ? 18.272 7.237 -7.356 1.00 93.38 192 ILE A N 1
ATOM 1463 C CA . ILE A 1 192 ? 18.700 6.117 -6.522 1.00 93.38 192 ILE A CA 1
ATOM 1464 C C . ILE A 1 192 ? 19.185 5.026 -7.477 1.00 93.38 192 ILE A C 1
ATOM 1466 O O . ILE A 1 192 ? 18.399 4.371 -8.165 1.00 93.38 192 ILE A O 1
ATOM 1470 N N . GLY A 1 193 ? 20.506 4.863 -7.551 1.00 92.38 193 GLY A N 1
ATOM 1471 C CA . GLY A 1 193 ? 21.130 3.997 -8.549 1.00 92.38 193 GLY A CA 1
ATOM 1472 C C . GLY A 1 193 ? 20.810 4.441 -9.981 1.00 92.38 193 GLY A C 1
ATOM 1473 O O . GLY A 1 193 ? 20.627 5.623 -10.255 1.00 92.38 193 GLY A O 1
ATOM 1474 N N . SER A 1 194 ? 20.752 3.487 -10.908 1.00 91.69 194 SER A N 1
ATOM 1475 C CA . SER A 1 194 ? 20.419 3.726 -12.320 1.00 91.69 194 SER A CA 1
ATOM 1476 C C . SER A 1 194 ? 18.943 3.497 -12.657 1.00 91.69 194 SER A C 1
ATOM 1478 O O . SER A 1 194 ? 18.580 3.547 -13.830 1.00 91.69 194 SER A O 1
ATOM 1480 N N . PHE A 1 195 ? 18.110 3.189 -11.661 1.00 92.75 195 PHE A N 1
ATOM 1481 C CA . PHE A 1 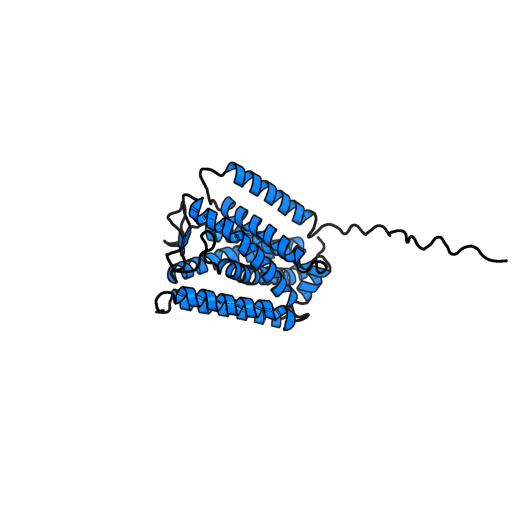195 ? 16.784 2.625 -11.895 1.00 92.75 195 PHE A CA 1
ATOM 1482 C C . PHE A 1 195 ? 15.637 3.498 -11.399 1.00 92.75 195 PHE A C 1
ATOM 1484 O O . PHE A 1 195 ? 14.593 3.458 -12.033 1.00 92.75 195 PHE A O 1
ATOM 1491 N N . CYS A 1 196 ? 15.810 4.276 -10.324 1.00 95.19 196 CYS A N 1
ATOM 1492 C CA . CYS A 1 196 ? 14.721 4.989 -9.650 1.00 95.19 196 CYS A CA 1
ATOM 1493 C C . CYS A 1 196 ? 15.022 6.485 -9.518 1.00 95.19 196 CYS A C 1
ATOM 1495 O O . CYS A 1 196 ? 16.089 6.869 -9.037 1.00 95.19 196 CYS A O 1
ATOM 1497 N N . ALA A 1 197 ? 14.079 7.340 -9.913 1.00 95.50 197 ALA A N 1
ATOM 1498 C CA . ALA A 1 197 ? 14.174 8.772 -9.656 1.00 95.50 197 ALA A CA 1
ATOM 1499 C C . ALA A 1 197 ? 13.839 9.066 -8.184 1.00 95.50 197 ALA A C 1
ATOM 1501 O O . ALA A 1 197 ? 12.821 8.609 -7.673 1.00 95.50 197 ALA A O 1
ATOM 1502 N N . LEU A 1 198 ? 14.664 9.864 -7.491 1.00 95.00 198 LEU A N 1
ATOM 1503 C CA . LEU A 1 198 ? 14.533 10.093 -6.040 1.00 95.00 198 LEU A CA 1
ATOM 1504 C C . LEU A 1 198 ? 13.168 10.680 -5.635 1.00 95.00 198 LEU A C 1
ATOM 1506 O O . LEU A 1 198 ? 12.696 10.434 -4.526 1.00 95.00 198 LEU A O 1
ATOM 1510 N N . PHE A 1 199 ? 12.518 11.433 -6.527 1.00 94.69 199 PHE A N 1
ATOM 1511 C CA . PHE A 1 199 ? 11.208 12.022 -6.247 1.00 94.69 199 PHE A CA 1
ATOM 1512 C C . PHE A 1 199 ? 10.102 10.970 -6.064 1.00 94.69 199 PHE A C 1
ATOM 1514 O O . PHE A 1 199 ? 9.072 11.295 -5.481 1.00 94.69 199 PHE A O 1
ATOM 1521 N N . ILE A 1 200 ? 10.304 9.727 -6.512 1.00 95.50 200 ILE A N 1
ATOM 1522 C CA . ILE A 1 200 ? 9.326 8.645 -6.373 1.00 95.50 200 ILE A CA 1
ATOM 1523 C C . ILE A 1 200 ? 9.176 8.220 -4.909 1.00 95.50 200 ILE A C 1
ATOM 1525 O O . ILE A 1 200 ? 8.126 8.503 -4.332 1.00 95.50 200 ILE A O 1
ATOM 1529 N N . PRO A 1 201 ? 10.201 7.663 -4.231 1.00 97.00 201 PRO A N 1
ATOM 1530 C CA . PRO A 1 201 ? 10.061 7.276 -2.828 1.00 97.00 201 PRO A CA 1
ATOM 1531 C C . PRO A 1 201 ? 9.792 8.470 -1.904 1.00 97.00 201 PRO A C 1
ATOM 1533 O O . PRO A 1 201 ? 9.117 8.318 -0.887 1.00 97.00 201 PRO A O 1
ATOM 1536 N N . VAL A 1 202 ? 10.273 9.672 -2.247 1.00 96.88 202 VAL A N 1
ATOM 1537 C CA . VAL A 1 202 ? 9.938 10.895 -1.497 1.00 96.88 202 VAL A CA 1
ATOM 1538 C C . VAL A 1 202 ? 8.462 11.256 -1.673 1.00 96.88 202 VAL A C 1
ATOM 1540 O O . VAL A 1 202 ? 7.782 11.529 -0.684 1.00 96.88 202 VAL A O 1
ATOM 1543 N N . GLY A 1 203 ? 7.946 11.238 -2.903 1.00 96.06 203 GLY A N 1
ATOM 1544 C CA . GLY A 1 203 ? 6.540 11.512 -3.193 1.00 96.06 203 GLY A CA 1
ATOM 1545 C C . GLY A 1 203 ? 5.611 10.502 -2.529 1.00 96.06 203 GLY A C 1
ATOM 1546 O O . GLY A 1 203 ? 4.600 10.893 -1.945 1.00 96.06 203 GLY A O 1
ATOM 1547 N N . GLU A 1 204 ? 6.001 9.227 -2.525 1.00 96.31 204 GLU A N 1
ATOM 1548 C CA . GLU A 1 204 ? 5.282 8.160 -1.829 1.00 96.31 204 GLU A CA 1
ATOM 1549 C C . GLU A 1 204 ? 5.288 8.348 -0.313 1.00 96.31 204 GLU A C 1
ATOM 1551 O O . GLU A 1 204 ? 4.234 8.298 0.324 1.00 96.31 204 GLU A O 1
ATOM 1556 N N . ALA A 1 205 ? 6.425 8.702 0.286 1.00 97.62 205 ALA A N 1
ATOM 1557 C CA . ALA A 1 205 ? 6.439 9.074 1.696 1.00 97.62 205 ALA A CA 1
ATOM 1558 C C . ALA A 1 205 ? 5.461 10.230 1.989 1.00 97.62 205 ALA A C 1
ATOM 1560 O O . ALA A 1 205 ? 4.678 10.164 2.939 1.00 97.62 205 ALA A O 1
ATOM 1561 N N . LEU A 1 206 ? 5.449 11.271 1.150 1.00 96.62 206 LEU A N 1
ATOM 1562 C CA . LEU A 1 206 ? 4.578 12.434 1.332 1.00 96.62 206 LEU A CA 1
ATOM 1563 C C . LEU A 1 206 ? 3.087 12.094 1.209 1.00 96.62 206 LEU A C 1
ATOM 1565 O O . LEU A 1 206 ? 2.304 12.512 2.064 1.00 96.62 206 LEU A O 1
ATOM 1569 N N . MET A 1 207 ? 2.671 11.331 0.196 1.00 96.94 207 MET A N 1
ATOM 1570 C CA . MET A 1 207 ? 1.258 10.954 0.036 1.00 96.94 207 MET A CA 1
ATOM 1571 C C . MET A 1 207 ? 0.781 10.035 1.171 1.00 96.94 207 MET A C 1
ATOM 1573 O O . MET A 1 207 ? -0.346 10.183 1.652 1.00 96.94 207 MET A O 1
ATOM 1577 N N . PHE A 1 208 ? 1.642 9.144 1.683 1.00 98.06 208 PHE A N 1
ATOM 1578 C CA . PHE A 1 208 ? 1.284 8.246 2.784 1.00 98.06 208 PHE A CA 1
ATOM 1579 C C . PHE A 1 208 ? 1.148 8.956 4.138 1.00 98.06 208 PHE A C 1
ATOM 1581 O O . PHE A 1 208 ? 0.535 8.395 5.045 1.00 98.06 208 PHE A O 1
ATOM 1588 N N . LEU A 1 209 ? 1.542 10.229 4.272 1.00 97.62 209 LEU A N 1
ATOM 1589 C CA . LEU A 1 209 ? 1.116 11.056 5.414 1.00 97.62 209 LEU A CA 1
ATOM 1590 C C . LEU A 1 209 ? -0.417 11.198 5.489 1.00 97.62 209 LEU A C 1
ATOM 1592 O O . LEU A 1 209 ? -0.972 11.386 6.575 1.00 97.62 209 LEU A O 1
ATOM 1596 N N . ALA A 1 210 ? -1.114 11.098 4.352 1.00 97.06 210 ALA A N 1
ATOM 1597 C CA . ALA A 1 210 ? -2.564 11.236 4.267 1.00 97.06 210 ALA A CA 1
ATOM 1598 C C . ALA A 1 210 ? -3.332 9.932 4.554 1.00 97.06 210 ALA A C 1
ATOM 1600 O O . ALA A 1 210 ? -4.551 9.982 4.748 1.00 97.06 210 ALA A O 1
ATOM 1601 N N . ILE A 1 211 ? -2.663 8.770 4.625 1.00 98.00 211 ILE A N 1
ATOM 1602 C CA . ILE A 1 211 ? -3.364 7.477 4.686 1.00 98.00 211 ILE A CA 1
ATOM 1603 C C . ILE A 1 211 ? -4.219 7.329 5.945 1.00 98.00 211 ILE A C 1
ATOM 1605 O O . ILE A 1 211 ? -5.384 6.943 5.864 1.00 98.00 211 ILE A O 1
ATOM 1609 N N . LEU A 1 212 ? -3.678 7.690 7.113 1.00 97.94 212 LEU A N 1
ATOM 1610 C CA . LEU A 1 212 ? -4.378 7.560 8.388 1.00 97.94 212 LEU A CA 1
ATOM 1611 C C . LEU A 1 212 ? -5.637 8.444 8.464 1.00 97.94 212 LEU A C 1
ATOM 1613 O O . LEU A 1 212 ? -6.694 7.910 8.800 1.00 97.94 212 LEU A O 1
ATOM 1617 N N . PRO A 1 213 ? -5.599 9.758 8.158 1.00 97.00 213 PRO A N 1
ATOM 1618 C CA . PRO A 1 213 ? -6.813 10.575 8.184 1.00 97.00 213 PRO A CA 1
ATOM 1619 C C . PRO A 1 213 ? -7.848 10.154 7.131 1.00 97.00 213 PRO A C 1
ATOM 1621 O O . PRO A 1 213 ? -9.049 10.215 7.411 1.00 97.00 213 PRO A O 1
ATOM 1624 N N . ILE A 1 214 ? -7.420 9.684 5.954 1.00 97.88 214 ILE A N 1
ATOM 1625 C CA . ILE A 1 214 ? -8.328 9.156 4.924 1.00 97.88 214 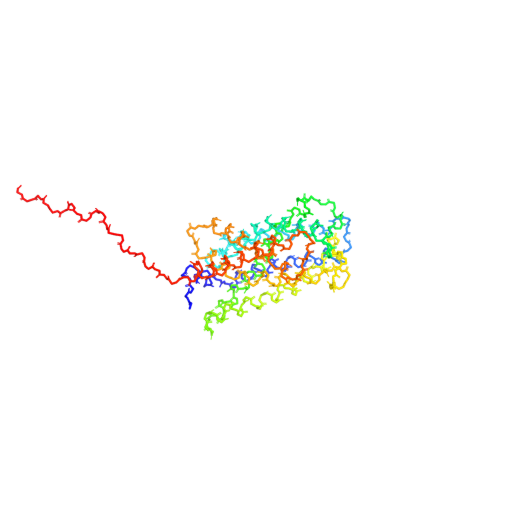ILE A CA 1
ATOM 1626 C C . ILE A 1 214 ? -8.995 7.864 5.404 1.00 97.88 214 ILE A C 1
ATOM 1628 O O . ILE A 1 214 ? -10.220 7.736 5.319 1.00 97.88 214 ILE A O 1
ATOM 1632 N N . ALA A 1 215 ? -8.224 6.937 5.973 1.00 97.75 215 ALA A N 1
ATOM 1633 C CA . ALA A 1 215 ? -8.745 5.699 6.536 1.00 97.75 215 ALA A CA 1
ATOM 1634 C C . ALA A 1 215 ? -9.698 5.969 7.709 1.00 97.75 215 ALA A C 1
ATOM 1636 O O . ALA A 1 215 ? -10.807 5.440 7.731 1.00 97.75 215 ALA A O 1
ATOM 1637 N N . ALA A 1 216 ? -9.322 6.859 8.632 1.00 97.38 216 ALA A N 1
ATOM 1638 C CA . ALA A 1 216 ? -10.152 7.255 9.767 1.00 97.38 216 ALA A CA 1
ATOM 1639 C C . ALA A 1 216 ? -11.511 7.802 9.316 1.00 97.38 216 ALA A C 1
ATOM 1641 O O . ALA A 1 216 ? -12.550 7.402 9.840 1.00 97.38 216 ALA A O 1
ATOM 1642 N N . ARG A 1 217 ? -11.525 8.685 8.309 1.00 95.69 217 ARG A N 1
ATOM 1643 C CA . ARG A 1 217 ? -12.768 9.211 7.730 1.00 95.69 217 ARG A CA 1
ATOM 1644 C C . ARG A 1 217 ? -13.574 8.121 7.035 1.00 95.69 217 ARG A C 1
ATOM 1646 O O . ARG A 1 217 ? -14.792 8.079 7.199 1.00 95.69 217 ARG A O 1
ATOM 1653 N N . THR A 1 218 ? -12.900 7.253 6.284 1.00 96.38 218 THR A N 1
ATOM 1654 C CA . THR A 1 218 ? -13.549 6.183 5.525 1.00 96.38 218 THR A CA 1
ATOM 1655 C C . THR A 1 218 ? -14.299 5.234 6.461 1.00 96.38 218 THR A C 1
ATOM 1657 O O . THR A 1 218 ? -15.495 5.007 6.282 1.00 96.38 218 THR A O 1
ATOM 1660 N N . LEU A 1 219 ? -13.612 4.789 7.515 1.00 96.69 219 LEU A N 1
ATOM 1661 C CA . LEU A 1 219 ? -14.083 3.869 8.558 1.00 96.69 219 LEU A CA 1
ATOM 1662 C C . LEU A 1 219 ? -14.996 4.529 9.601 1.00 96.69 219 LEU A C 1
ATOM 1664 O O . LEU A 1 219 ? -15.476 3.880 10.521 1.00 96.69 219 LEU A O 1
ATOM 1668 N N . SER A 1 220 ? -15.215 5.841 9.510 1.00 96.62 220 SER A N 1
ATOM 1669 C CA . SER A 1 220 ? -16.192 6.524 10.362 1.00 96.62 220 SER A CA 1
ATOM 1670 C C . SER A 1 220 ? -17.616 6.443 9.801 1.00 96.62 220 SER A C 1
ATOM 1672 O O . SER A 1 220 ? -18.566 6.743 10.525 1.00 96.62 220 SER A O 1
ATOM 1674 N N . ARG A 1 221 ? -17.772 6.084 8.519 1.00 93.81 221 ARG A N 1
ATOM 1675 C CA . ARG A 1 221 ? -19.024 6.175 7.749 1.00 93.81 221 ARG A CA 1
ATOM 1676 C C . ARG A 1 221 ? -19.562 4.798 7.359 1.00 93.81 221 ARG A C 1
ATOM 1678 O O . ARG A 1 221 ? -19.701 4.489 6.174 1.00 93.81 221 ARG A O 1
ATOM 1685 N N . ASP A 1 222 ? -19.872 3.987 8.366 1.00 89.00 222 ASP A N 1
ATOM 1686 C CA . ASP A 1 222 ? -20.457 2.647 8.190 1.00 89.00 222 ASP A CA 1
ATOM 1687 C C . ASP A 1 222 ? -21.817 2.690 7.473 1.00 89.00 222 ASP A C 1
ATOM 1689 O O . ASP A 1 222 ? -22.209 1.721 6.829 1.00 89.00 222 ASP A O 1
ATOM 1693 N N . ASP A 1 223 ? -22.513 3.831 7.525 1.00 92.62 223 ASP A N 1
ATOM 1694 C CA . ASP A 1 223 ? -23.761 4.091 6.801 1.00 92.62 223 ASP A CA 1
ATOM 1695 C C . ASP A 1 223 ? -23.575 4.138 5.274 1.00 92.62 223 ASP A C 1
ATOM 1697 O O . ASP A 1 223 ? -24.543 4.042 4.522 1.00 92.62 223 ASP A O 1
ATOM 1701 N N . ARG A 1 224 ? -22.332 4.293 4.792 1.00 93.38 224 ARG A N 1
ATOM 1702 C CA . ARG A 1 224 ? -21.991 4.453 3.368 1.00 93.38 224 ARG A CA 1
ATOM 1703 C C . ARG A 1 224 ? -20.834 3.535 2.955 1.00 93.38 224 ARG A C 1
ATOM 1705 O O . ARG A 1 224 ? -19.787 4.028 2.522 1.00 93.38 224 ARG A O 1
ATOM 1712 N N . PRO A 1 225 ? -21.018 2.205 2.995 1.00 90.94 225 PRO A N 1
ATOM 1713 C CA . PRO A 1 225 ? -19.937 1.228 2.820 1.00 90.94 225 PRO A CA 1
ATOM 1714 C C . PRO A 1 225 ? -19.314 1.195 1.412 1.00 90.94 225 PRO A C 1
ATOM 1716 O O . PRO A 1 225 ? -18.245 0.611 1.230 1.00 90.94 225 PRO A O 1
ATOM 1719 N N . ILE A 1 226 ? -19.971 1.809 0.419 1.00 93.94 226 ILE A N 1
ATOM 1720 C CA . ILE A 1 226 ? -19.476 1.952 -0.961 1.00 93.94 226 ILE A CA 1
ATOM 1721 C C . ILE A 1 226 ? -18.988 3.383 -1.214 1.00 93.94 226 ILE A C 1
ATOM 1723 O O . ILE A 1 226 ? -17.848 3.592 -1.621 1.00 93.94 226 ILE A O 1
ATOM 1727 N N . ALA A 1 227 ? -19.825 4.387 -0.933 1.00 96.50 227 ALA A N 1
ATOM 1728 C CA . ALA A 1 227 ? -19.495 5.780 -1.238 1.00 96.50 227 ALA A CA 1
ATOM 1729 C C . ALA A 1 227 ? -18.323 6.323 -0.399 1.00 96.50 227 ALA A C 1
ATOM 1731 O O . ALA A 1 227 ? -17.585 7.188 -0.867 1.00 96.50 227 ALA A O 1
ATOM 1732 N N . SER A 1 228 ? -18.135 5.831 0.832 1.00 96.56 228 SER A N 1
ATOM 1733 C CA . SER A 1 228 ? -17.048 6.285 1.704 1.00 96.56 228 SER A CA 1
ATOM 1734 C C . SER A 1 228 ? -15.666 5.846 1.186 1.00 96.56 228 SER A C 1
ATOM 1736 O O . SER A 1 228 ? -14.830 6.730 0.996 1.00 96.56 228 SER A O 1
ATOM 1738 N N . PRO A 1 229 ? -15.423 4.563 0.832 1.00 96.56 229 PRO A N 1
ATOM 1739 C CA . PRO A 1 229 ? -14.180 4.165 0.167 1.00 96.56 229 PRO A CA 1
ATOM 1740 C C . PRO A 1 229 ? -13.926 4.859 -1.173 1.00 96.56 229 PRO A C 1
ATOM 1742 O O . PRO A 1 229 ? -12.786 5.220 -1.447 1.00 96.56 229 PRO A O 1
ATOM 1745 N N . VAL A 1 230 ? -14.968 5.111 -1.979 1.00 97.62 230 VAL A N 1
ATOM 1746 C CA . VAL A 1 230 ? -14.831 5.868 -3.239 1.00 97.62 230 VAL A CA 1
ATOM 1747 C C . VAL A 1 230 ? -14.328 7.285 -2.979 1.00 97.62 230 VAL A C 1
ATOM 1749 O O . VAL A 1 230 ? -13.350 7.720 -3.583 1.00 97.62 230 VAL A O 1
ATOM 1752 N N . ALA A 1 231 ? -14.947 7.995 -2.033 1.00 97.12 231 ALA A N 1
ATOM 1753 C CA . ALA A 1 231 ? -14.484 9.320 -1.639 1.00 97.12 231 ALA A CA 1
ATOM 1754 C C . ALA A 1 231 ? -13.068 9.275 -1.039 1.00 97.12 231 ALA A C 1
ATOM 1756 O O . ALA A 1 231 ? -12.260 10.155 -1.318 1.00 97.12 231 ALA A O 1
ATOM 1757 N N . GLY A 1 232 ? -12.757 8.252 -0.238 1.00 97.56 232 GLY A N 1
ATOM 1758 C CA . GLY A 1 232 ? -11.429 8.043 0.334 1.00 97.56 232 GLY A CA 1
ATOM 1759 C C . GLY A 1 232 ? -10.355 7.852 -0.735 1.00 97.56 232 GLY A C 1
ATOM 1760 O O . GLY A 1 232 ? -9.336 8.533 -0.686 1.00 97.56 232 GLY A O 1
ATOM 1761 N N . GLY A 1 233 ? -10.605 6.996 -1.729 1.00 97.44 233 GLY A N 1
ATOM 1762 C CA . GLY A 1 233 ? -9.680 6.745 -2.837 1.00 97.44 233 GLY A CA 1
ATOM 1763 C C . GLY A 1 233 ? -9.478 7.968 -3.730 1.00 97.44 233 GLY A C 1
ATOM 1764 O O . GLY A 1 233 ? -8.345 8.286 -4.071 1.00 97.44 233 GLY A O 1
ATOM 1765 N N . ALA A 1 234 ? -10.544 8.719 -4.023 1.00 96.56 234 ALA A N 1
ATOM 1766 C CA . ALA A 1 234 ? -10.443 9.976 -4.771 1.00 96.56 234 ALA A CA 1
ATOM 1767 C C . ALA A 1 234 ? -9.670 11.069 -4.007 1.00 96.56 234 ALA A C 1
ATOM 1769 O O . ALA A 1 234 ? -8.956 11.869 -4.601 1.00 96.56 234 ALA A O 1
ATOM 1770 N N . VAL A 1 235 ? -9.788 11.125 -2.676 1.00 96.75 235 VAL A N 1
ATOM 1771 C CA . VAL A 1 235 ? -8.960 12.032 -1.863 1.00 96.75 235 VAL A CA 1
ATOM 1772 C C . VAL A 1 235 ? -7.514 11.536 -1.797 1.00 96.75 235 VAL A C 1
ATOM 1774 O O . VAL A 1 235 ? -6.595 12.353 -1.779 1.00 96.75 235 VAL A O 1
ATOM 1777 N N . PHE A 1 236 ? -7.291 10.220 -1.779 1.00 97.19 236 PHE A N 1
ATOM 1778 C CA . PHE A 1 236 ? -5.944 9.661 -1.787 1.00 97.19 236 PHE A CA 1
ATOM 1779 C C . PHE A 1 236 ? -5.230 9.943 -3.111 1.00 97.19 236 PHE A C 1
ATOM 1781 O O . PHE A 1 236 ? -4.087 10.370 -3.074 1.00 97.19 236 PHE A O 1
ATOM 1788 N N . SER A 1 237 ? -5.897 9.837 -4.264 1.00 94.75 237 SER A N 1
ATOM 1789 C CA . SER A 1 237 ? -5.280 10.163 -5.562 1.00 94.75 237 SER A CA 1
ATOM 1790 C C . SER A 1 237 ? -4.845 11.625 -5.672 1.00 94.75 237 SER A C 1
ATOM 1792 O O . SER A 1 237 ? -3.804 11.936 -6.244 1.00 94.75 237 SER A O 1
ATOM 1794 N N . VAL A 1 238 ? -5.584 12.537 -5.040 1.00 94.44 238 VAL A N 1
ATOM 1795 C CA . VAL A 1 238 ? -5.152 13.928 -4.873 1.00 94.44 238 VAL A CA 1
ATOM 1796 C C . VAL A 1 238 ? -3.866 14.027 -4.038 1.00 94.44 238 VAL A C 1
ATOM 1798 O O . VAL A 1 238 ? -2.997 14.845 -4.345 1.00 94.44 238 VAL A O 1
ATOM 1801 N N . ALA A 1 239 ? -3.724 13.201 -2.996 1.00 95.56 239 ALA A N 1
ATOM 1802 C CA . ALA A 1 239 ? -2.489 13.115 -2.220 1.00 95.56 239 ALA A CA 1
ATOM 1803 C C . ALA A 1 239 ? -1.335 12.519 -3.040 1.00 95.56 239 ALA A C 1
ATOM 1805 O O . ALA A 1 239 ? -0.214 12.993 -2.879 1.00 95.56 239 ALA A O 1
ATOM 1806 N N . ILE A 1 240 ? -1.603 11.560 -3.936 1.00 94.19 240 ILE A N 1
ATOM 1807 C CA . ILE A 1 240 ? -0.590 11.005 -4.843 1.00 94.19 240 ILE A CA 1
ATOM 1808 C C . ILE A 1 240 ? -0.026 12.110 -5.749 1.00 94.19 240 ILE A C 1
ATOM 1810 O O . ILE A 1 240 ? 1.171 12.406 -5.706 1.00 94.19 240 ILE A O 1
ATOM 1814 N N . TRP A 1 241 ? -0.909 12.814 -6.464 1.00 91.81 241 TRP A N 1
ATOM 1815 C CA . TRP A 1 241 ? -0.551 13.975 -7.285 1.00 91.81 241 TRP A CA 1
ATOM 1816 C C . TRP A 1 241 ? 0.266 15.015 -6.507 1.00 91.81 241 TRP A C 1
ATOM 1818 O O . TRP A 1 241 ? 1.314 15.471 -6.970 1.00 91.81 241 TRP A O 1
ATOM 1828 N N . ALA A 1 242 ? -0.205 15.402 -5.317 1.00 91.56 242 ALA A N 1
ATOM 1829 C CA . ALA A 1 242 ? 0.478 16.386 -4.483 1.00 91.56 242 ALA A CA 1
ATOM 1830 C C . ALA A 1 242 ? 1.846 15.886 -3.994 1.00 91.56 242 ALA A C 1
ATOM 1832 O O . ALA A 1 242 ? 2.791 16.671 -3.949 1.00 91.56 242 ALA A O 1
ATOM 1833 N N . GLY A 1 243 ? 1.962 14.599 -3.656 1.00 94.56 243 GLY A N 1
ATOM 1834 C CA . GLY A 1 243 ? 3.203 13.966 -3.222 1.00 94.56 243 GLY A CA 1
ATOM 1835 C C . GLY A 1 243 ? 4.295 14.092 -4.277 1.00 94.56 243 GLY A C 1
ATOM 1836 O O . GLY A 1 243 ? 5.358 14.641 -3.987 1.00 94.56 243 GLY A O 1
ATOM 1837 N N . TYR A 1 244 ? 4.019 13.680 -5.517 1.00 92.56 244 TYR A N 1
ATOM 1838 C CA . TYR A 1 244 ? 5.001 13.788 -6.600 1.00 92.56 244 TYR A CA 1
ATOM 1839 C C . TYR A 1 244 ? 5.312 15.239 -6.980 1.00 92.56 244 TYR A C 1
ATOM 1841 O O . TYR A 1 244 ? 6.482 15.585 -7.158 1.00 92.56 244 TYR A O 1
ATOM 1849 N N . ALA A 1 245 ? 4.302 16.114 -7.039 1.00 89.12 245 ALA A N 1
ATOM 1850 C CA . ALA A 1 245 ? 4.518 17.532 -7.324 1.00 89.12 245 ALA A CA 1
ATOM 1851 C C . ALA A 1 245 ? 5.438 18.197 -6.280 1.00 89.12 245 ALA A C 1
ATOM 1853 O O . ALA A 1 245 ? 6.364 18.922 -6.642 1.00 89.12 245 ALA A O 1
ATOM 1854 N N . LEU A 1 246 ? 5.227 17.919 -4.988 1.00 88.75 246 LEU A N 1
ATOM 1855 C CA . LEU A 1 246 ? 6.062 18.441 -3.898 1.00 88.75 246 LEU A CA 1
ATOM 1856 C C . LEU A 1 246 ? 7.455 17.803 -3.856 1.00 88.75 246 LEU A C 1
ATOM 1858 O O . LEU A 1 246 ? 8.413 18.469 -3.469 1.00 88.75 246 LEU A O 1
ATOM 1862 N N . ALA A 1 247 ? 7.584 16.542 -4.271 1.00 90.44 247 ALA A N 1
ATOM 1863 C CA . ALA A 1 247 ? 8.866 15.849 -4.364 1.00 90.44 247 ALA A CA 1
ATOM 1864 C C . ALA A 1 247 ? 9.736 16.321 -5.546 1.00 90.44 247 ALA A C 1
ATOM 1866 O O . ALA A 1 247 ? 10.891 15.911 -5.659 1.00 90.44 247 ALA A O 1
ATOM 1867 N N . GLY A 1 248 ? 9.210 17.201 -6.407 1.00 82.25 248 GLY A N 1
ATOM 1868 C CA . GLY A 1 248 ? 9.966 17.844 -7.482 1.00 82.25 248 GLY A CA 1
ATOM 1869 C C . GLY A 1 248 ? 9.725 17.266 -8.876 1.00 82.25 248 GLY A C 1
ATOM 1870 O O . GLY A 1 248 ? 10.486 17.591 -9.794 1.00 82.25 248 GLY A O 1
ATOM 1871 N N . ALA A 1 249 ? 8.674 16.458 -9.067 1.00 73.31 249 ALA A N 1
ATOM 1872 C CA . ALA A 1 249 ? 8.211 16.091 -10.401 1.00 73.31 249 ALA A CA 1
ATOM 1873 C C . ALA A 1 249 ? 7.743 17.366 -11.127 1.00 73.31 249 ALA A C 1
ATOM 1875 O O . ALA A 1 249 ? 6.680 17.922 -10.846 1.00 73.31 249 ALA A O 1
ATOM 1876 N N . SER A 1 250 ? 8.590 17.886 -12.016 1.00 64.50 250 SER A N 1
ATOM 1877 C CA . SER A 1 250 ? 8.384 19.160 -12.705 1.00 64.50 250 SER A CA 1
ATOM 1878 C C . SER A 1 250 ? 8.087 18.922 -14.183 1.00 64.50 250 SER A C 1
ATOM 1880 O O . SER A 1 250 ? 8.827 18.237 -14.889 1.00 64.50 250 SER A O 1
ATOM 1882 N N . ALA A 1 251 ? 6.985 19.511 -14.646 1.00 57.28 251 ALA A N 1
ATOM 1883 C CA . ALA A 1 251 ? 6.638 19.629 -16.055 1.00 57.28 251 ALA A CA 1
ATOM 1884 C C . ALA A 1 251 ? 6.814 21.101 -16.473 1.00 57.28 251 ALA A C 1
ATOM 1886 O O . ALA A 1 251 ? 6.284 21.974 -15.778 1.00 57.28 251 ALA A O 1
ATOM 1887 N N . PRO A 1 252 ? 7.495 21.415 -17.589 1.00 52.62 252 PRO A N 1
ATOM 1888 C CA . PRO A 1 252 ? 7.736 22.799 -18.013 1.00 52.62 252 PRO A CA 1
ATOM 1889 C C . PRO A 1 252 ? 6.456 23.591 -18.345 1.00 52.62 252 PRO A C 1
ATOM 1891 O O . PRO A 1 252 ? 6.493 24.816 -18.382 1.00 52.62 252 PRO A O 1
ATOM 1894 N N . THR A 1 253 ? 5.315 22.926 -18.554 1.00 48.94 253 THR A N 1
ATOM 1895 C CA . THR A 1 253 ? 4.073 23.542 -19.061 1.00 48.94 253 THR A CA 1
ATOM 1896 C C . THR A 1 253 ? 2.882 23.513 -18.101 1.00 48.94 253 THR A C 1
ATOM 1898 O O . THR A 1 253 ? 1.836 24.063 -18.432 1.00 48.94 253 THR A O 1
ATOM 1901 N N . CYS A 1 254 ? 2.995 22.918 -16.908 1.00 45.34 254 CYS A N 1
ATOM 1902 C CA . CYS A 1 254 ? 1.839 22.736 -16.014 1.00 45.34 254 CYS A CA 1
ATOM 1903 C C . CYS A 1 254 ? 2.027 23.256 -14.584 1.00 45.34 254 CYS A C 1
ATOM 1905 O O . CYS A 1 254 ? 1.148 23.062 -13.750 1.00 45.34 254 CYS A O 1
ATOM 1907 N N . THR A 1 255 ? 3.113 23.966 -14.279 1.00 50.88 255 THR A N 1
ATOM 1908 C CA . THR A 1 255 ? 3.420 24.414 -12.910 1.00 50.88 255 THR A CA 1
ATOM 1909 C C . THR A 1 255 ? 2.296 25.257 -12.297 1.00 50.88 255 THR A C 1
ATOM 1911 O O . THR A 1 255 ? 1.944 25.048 -11.142 1.00 50.88 255 THR A O 1
ATOM 1914 N N . TRP A 1 256 ? 1.649 26.145 -13.060 1.00 49.25 256 TRP A N 1
ATOM 1915 C CA . TRP A 1 256 ? 0.577 27.004 -12.532 1.00 49.25 256 TRP A CA 1
ATOM 1916 C C . TRP A 1 256 ? -0.718 26.248 -12.213 1.00 49.25 256 TRP A C 1
ATOM 1918 O O . TRP A 1 256 ? -1.225 26.361 -11.098 1.00 49.25 256 TRP A O 1
ATOM 1928 N N . VAL A 1 257 ? -1.217 25.417 -13.135 1.00 52.97 257 VAL A N 1
ATOM 1929 C CA . VAL A 1 257 ? -2.426 24.601 -12.905 1.00 52.97 257 VAL A CA 1
ATOM 1930 C C . VAL A 1 257 ? -2.193 23.603 -11.767 1.00 52.97 257 VAL A C 1
ATOM 1932 O O . VAL A 1 257 ? -3.046 23.451 -10.892 1.00 52.97 257 VAL A O 1
ATOM 1935 N N . LEU A 1 258 ? -1.006 22.990 -11.723 1.00 50.16 258 LEU A N 1
ATOM 1936 C CA . LEU A 1 258 ? -0.616 22.030 -10.691 1.00 50.16 258 LEU A CA 1
ATOM 1937 C C . LEU A 1 258 ? -0.496 22.682 -9.313 1.00 50.16 258 LEU A C 1
ATOM 1939 O O . LEU A 1 258 ? -0.987 22.124 -8.336 1.00 50.16 258 LEU A O 1
ATOM 1943 N N . THR A 1 259 ? 0.067 23.888 -9.215 1.00 53.44 259 THR A N 1
ATOM 1944 C CA . THR A 1 259 ? 0.162 24.593 -7.927 1.00 53.44 259 THR A CA 1
ATOM 1945 C C . THR A 1 259 ? -1.223 25.007 -7.430 1.00 53.44 259 THR A C 1
ATOM 1947 O O . THR A 1 259 ? -1.522 24.869 -6.244 1.00 53.44 259 THR A O 1
ATOM 1950 N N . THR A 1 260 ? -2.119 25.458 -8.315 1.00 54.97 260 THR A N 1
ATOM 1951 C CA . THR A 1 260 ? -3.492 25.831 -7.939 1.00 54.97 260 THR A CA 1
ATOM 1952 C C . THR A 1 260 ? -4.327 24.622 -7.514 1.00 54.97 260 THR A C 1
ATOM 1954 O O . THR A 1 260 ? -5.023 24.698 -6.495 1.00 54.97 260 THR A O 1
ATOM 1957 N N . LEU A 1 261 ? -4.229 23.495 -8.228 1.00 51.81 261 LEU A N 1
ATOM 1958 C CA . LEU A 1 261 ? -4.895 22.246 -7.855 1.00 51.81 261 LEU A CA 1
ATOM 1959 C C . LEU A 1 261 ? -4.321 21.665 -6.562 1.00 51.81 261 LEU A C 1
ATOM 1961 O O . LEU A 1 261 ? -5.102 21.358 -5.670 1.00 51.81 261 LEU A O 1
ATOM 1965 N N . ALA A 1 262 ? -2.995 21.617 -6.396 1.00 50.16 262 ALA A N 1
ATOM 1966 C CA . ALA A 1 262 ? -2.348 21.165 -5.163 1.00 50.16 262 ALA A CA 1
ATOM 1967 C C . ALA A 1 262 ? -2.706 22.059 -3.966 1.00 50.16 262 ALA A C 1
ATOM 1969 O O . ALA A 1 262 ? -3.026 21.563 -2.892 1.00 50.16 262 ALA A O 1
ATOM 1970 N N . THR A 1 263 ? -2.752 23.383 -4.136 1.00 53.81 263 THR A N 1
ATOM 1971 C CA . THR A 1 263 ? -3.145 24.302 -3.053 1.00 53.81 263 THR A CA 1
ATOM 1972 C C . THR A 1 263 ? -4.622 24.139 -2.691 1.00 53.81 263 THR A C 1
ATOM 1974 O O . THR A 1 263 ? -4.985 24.181 -1.515 1.00 53.81 263 THR A O 1
ATOM 1977 N N . SER A 1 264 ? -5.490 23.928 -3.682 1.00 50.78 264 SER A N 1
ATOM 1978 C CA . SER A 1 264 ? -6.924 23.699 -3.467 1.00 50.78 264 SER A CA 1
ATOM 1979 C C . SER A 1 264 ? -7.186 22.329 -2.843 1.00 50.78 264 SER A C 1
ATOM 1981 O O . SER A 1 264 ? -8.011 22.218 -1.942 1.00 50.78 264 SER A O 1
ATOM 1983 N N . ALA A 1 265 ? -6.419 21.318 -3.242 1.00 49.22 265 ALA A N 1
ATOM 1984 C CA . ALA A 1 265 ? -6.359 19.985 -2.665 1.00 49.22 265 ALA A CA 1
ATOM 1985 C C . ALA A 1 265 ? -5.860 19.989 -1.221 1.00 49.22 265 ALA A C 1
ATOM 1987 O O . ALA A 1 265 ? -6.478 19.368 -0.369 1.00 49.22 265 ALA A O 1
ATOM 1988 N N . ILE A 1 266 ? -4.794 20.729 -0.914 1.00 52.28 266 ILE A N 1
ATOM 1989 C CA . ILE A 1 266 ? -4.270 20.895 0.445 1.00 52.28 266 ILE A CA 1
ATOM 1990 C C . ILE A 1 266 ? -5.286 21.648 1.302 1.00 52.28 266 ILE A C 1
ATOM 1992 O O . ILE A 1 266 ? -5.556 21.242 2.427 1.00 52.28 266 ILE A O 1
ATOM 1996 N N . LYS A 1 267 ? -5.925 22.702 0.781 1.00 52.78 267 LYS A N 1
ATOM 1997 C CA . LYS A 1 267 ? -7.029 23.384 1.475 1.00 52.78 267 LYS A CA 1
ATOM 1998 C C . LYS A 1 267 ? -8.221 22.455 1.682 1.00 52.78 267 LYS A C 1
ATOM 2000 O O . LYS A 1 267 ? -8.803 22.476 2.761 1.00 52.78 267 LYS A O 1
ATOM 2005 N N . ALA A 1 268 ? -8.558 21.616 0.705 1.00 47.66 268 ALA A N 1
ATOM 2006 C CA . ALA A 1 268 ? -9.599 20.604 0.822 1.00 47.66 268 ALA A CA 1
ATOM 2007 C C . ALA A 1 268 ? -9.210 19.516 1.826 1.00 47.66 268 ALA A C 1
ATOM 2009 O O . ALA A 1 268 ? -10.048 19.137 2.626 1.00 47.66 268 ALA A O 1
ATOM 2010 N N . TYR A 1 269 ? -7.952 19.083 1.872 1.00 47.50 269 TYR A N 1
ATOM 2011 C CA . TYR A 1 269 ? -7.409 18.123 2.830 1.00 47.50 269 TYR A CA 1
ATOM 2012 C C . TYR A 1 269 ? -7.404 18.693 4.251 1.00 47.50 269 TYR A C 1
ATOM 2014 O O . TYR A 1 269 ? -7.929 18.067 5.165 1.00 47.50 269 TYR A O 1
ATOM 2022 N N . ILE A 1 270 ? -6.915 19.921 4.440 1.00 52.34 270 ILE A N 1
ATOM 2023 C CA . ILE A 1 270 ? -6.960 20.650 5.714 1.00 52.34 270 ILE A CA 1
ATOM 2024 C C . ILE A 1 270 ? -8.414 20.893 6.132 1.00 52.34 270 ILE A C 1
ATOM 2026 O O . ILE A 1 270 ? -8.752 20.734 7.302 1.00 52.34 270 ILE A O 1
ATOM 2030 N N . SER A 1 271 ? -9.296 21.230 5.190 1.00 48.62 271 SER A N 1
ATOM 2031 C CA . SER A 1 271 ? -10.735 21.384 5.422 1.00 48.62 271 SER A CA 1
ATOM 2032 C C . SER A 1 271 ? -11.398 20.050 5.768 1.00 48.62 271 SER A C 1
ATOM 2034 O O . SER A 1 271 ? -12.198 19.992 6.685 1.00 48.62 271 SER A O 1
ATOM 2036 N N . VAL A 1 272 ? -11.032 18.945 5.121 1.00 45.56 272 VAL A N 1
ATOM 2037 C CA . VAL A 1 272 ? -11.515 17.581 5.390 1.00 45.56 272 VAL A CA 1
ATOM 2038 C C . VAL A 1 272 ? -11.041 17.095 6.759 1.00 45.56 272 VAL A C 1
ATOM 2040 O O . VAL A 1 272 ? -11.847 16.535 7.512 1.00 45.56 272 VAL A O 1
ATOM 2043 N N . ALA A 1 273 ? -9.781 17.364 7.104 1.00 46.12 273 ALA A N 1
ATOM 2044 C CA . ALA A 1 273 ? -9.194 17.114 8.414 1.00 46.12 273 ALA A CA 1
ATOM 2045 C C . ALA A 1 273 ? -9.873 17.960 9.503 1.00 46.12 273 ALA A C 1
ATOM 2047 O O . ALA A 1 273 ? -10.128 17.454 10.594 1.00 46.12 273 ALA A O 1
ATOM 2048 N N . ARG A 1 274 ? -10.243 19.212 9.194 1.00 49.97 274 ARG A N 1
ATOM 2049 C CA . ARG A 1 274 ? -11.000 20.100 10.091 1.00 49.97 274 ARG A CA 1
ATOM 2050 C C . ARG A 1 274 ? -12.485 19.730 10.220 1.00 49.97 274 ARG A C 1
ATOM 2052 O O . ARG A 1 274 ? -13.012 19.783 11.323 1.00 49.97 274 ARG A O 1
ATOM 2059 N N . ASN A 1 275 ? -13.150 19.330 9.134 1.00 45.00 275 ASN A N 1
ATOM 2060 C CA . ASN A 1 275 ? -14.617 19.328 9.035 1.00 45.00 275 ASN A CA 1
ATOM 2061 C C . ASN A 1 275 ? -15.275 17.945 8.974 1.00 45.00 275 ASN A C 1
ATOM 2063 O O . ASN A 1 275 ? -16.495 17.872 9.074 1.00 45.00 275 ASN A O 1
ATOM 2067 N N . GLY A 1 276 ? -14.553 16.834 8.788 1.00 41.97 276 GLY A N 1
ATOM 2068 C CA . GLY A 1 276 ? -15.263 15.546 8.700 1.00 41.97 276 GLY A CA 1
ATOM 2069 C C . GLY A 1 276 ? -14.524 14.277 9.084 1.00 41.97 276 GLY A C 1
ATOM 2070 O O . GLY A 1 276 ? -15.103 13.209 8.923 1.00 41.97 276 GLY A O 1
ATOM 2071 N N . ALA A 1 277 ? -13.305 14.371 9.611 1.00 44.94 277 ALA A N 1
ATOM 2072 C CA . ALA A 1 277 ? -12.735 13.296 10.427 1.00 44.94 277 ALA A CA 1
ATOM 2073 C C . ALA A 1 277 ? -12.759 13.635 11.931 1.00 44.94 277 ALA A C 1
ATOM 2075 O O . ALA A 1 277 ? -12.784 12.727 12.755 1.00 44.94 277 ALA A O 1
ATOM 2076 N N . PHE A 1 278 ? -12.795 14.929 12.287 1.00 49.97 278 PHE A N 1
ATOM 2077 C CA . PHE A 1 278 ? -12.573 15.399 13.662 1.00 49.97 278 PHE A CA 1
ATOM 2078 C C . PHE A 1 278 ? -13.358 16.672 14.030 1.00 49.97 278 PHE A C 1
ATOM 2080 O O . PHE A 1 278 ? -12.912 17.448 14.876 1.00 49.97 278 PHE A O 1
ATOM 2087 N N . ALA A 1 279 ? -14.518 16.906 13.408 1.00 37.41 279 ALA A N 1
ATOM 2088 C CA . ALA A 1 279 ? -15.404 17.986 13.840 1.00 37.41 279 ALA A CA 1
ATOM 2089 C C . ALA A 1 279 ? -16.020 17.644 15.217 1.00 37.41 279 ALA A C 1
ATOM 2091 O O . ALA A 1 279 ? -16.415 16.491 15.425 1.00 37.41 279 ALA A O 1
ATOM 2092 N N . PRO A 1 280 ? -16.125 18.598 16.164 1.00 34.06 280 PRO A N 1
ATOM 2093 C CA . PRO A 1 280 ? -16.922 18.397 17.366 1.00 34.06 280 PRO A CA 1
ATOM 2094 C C . PRO A 1 280 ? -18.366 18.092 16.958 1.00 34.06 280 PRO A C 1
ATOM 2096 O O . PRO A 1 280 ? -18.941 18.755 16.097 1.00 34.06 280 PRO A O 1
ATOM 2099 N N . PHE A 1 281 ? -18.924 17.046 17.559 1.00 39.19 281 PHE A N 1
ATOM 2100 C CA . PHE A 1 281 ? -20.292 16.602 17.336 1.00 39.19 281 PHE A CA 1
ATOM 2101 C C . PHE A 1 281 ? -21.260 17.751 17.656 1.00 39.19 281 PHE A C 1
ATOM 2103 O O . PHE A 1 281 ? -21.495 18.064 18.823 1.00 39.19 281 PHE A O 1
ATOM 2110 N N . VAL A 1 282 ? -21.826 18.383 16.628 1.00 38.06 282 VAL A N 1
ATOM 2111 C CA . VAL A 1 282 ? -23.033 19.194 16.789 1.00 38.06 282 VAL A CA 1
ATOM 2112 C C . VAL A 1 282 ? -24.150 18.186 17.020 1.00 38.06 282 VAL A C 1
ATOM 2114 O O . VAL A 1 282 ? -24.487 17.426 16.111 1.00 38.06 282 VAL A O 1
ATOM 2117 N N . ARG A 1 283 ? -24.667 18.106 18.256 1.00 33.75 283 ARG A N 1
ATOM 2118 C CA . ARG A 1 283 ? -25.856 17.290 18.530 1.00 33.75 283 ARG A CA 1
ATOM 2119 C C . ARG A 1 283 ? -26.931 17.702 17.524 1.00 33.75 283 ARG A C 1
ATOM 2121 O O . ARG A 1 283 ? -27.161 18.907 17.402 1.00 33.75 283 ARG A O 1
ATOM 2128 N N . PRO A 1 284 ? -27.594 16.760 16.833 1.00 37.06 284 PRO A N 1
ATOM 2129 C CA . PRO A 1 284 ? -28.816 17.107 16.134 1.00 37.06 284 PRO A CA 1
ATOM 2130 C C . PRO A 1 284 ? -29.737 17.765 17.162 1.00 37.06 284 PRO A C 1
ATOM 2132 O O . PRO A 1 284 ? -29.986 17.207 18.236 1.00 37.06 284 PRO A O 1
ATOM 2135 N N . THR A 1 285 ? -30.166 18.991 16.872 1.00 43.78 285 THR A N 1
ATOM 2136 C CA . THR A 1 285 ? -31.279 19.612 17.581 1.00 43.78 285 THR A CA 1
ATOM 2137 C C . THR A 1 285 ? -32.417 18.595 17.590 1.00 43.78 285 THR A C 1
ATOM 2139 O O . THR A 1 285 ? -32.644 17.967 16.551 1.00 43.78 285 THR A O 1
ATOM 2142 N N . PRO A 1 286 ? -33.092 18.366 18.732 1.00 42.19 286 PRO A N 1
ATOM 2143 C CA . PRO A 1 286 ? -34.220 17.452 18.781 1.00 42.19 286 PRO A CA 1
ATOM 2144 C C . PRO A 1 286 ? -35.187 17.856 17.677 1.00 42.19 286 PRO A C 1
ATOM 2146 O O . PRO A 1 286 ? -35.748 18.951 17.708 1.00 42.19 286 PRO A O 1
ATOM 2149 N N . GLN A 1 287 ? -35.316 17.005 16.663 1.00 47.69 287 GLN A N 1
ATOM 2150 C CA . GLN A 1 287 ? -36.360 17.152 15.671 1.00 47.69 287 GLN A CA 1
ATOM 2151 C C . GLN A 1 287 ? -37.656 17.036 16.468 1.00 47.69 287 GLN A C 1
ATOM 2153 O O . GLN A 1 287 ? -37.928 15.996 17.070 1.00 47.69 287 GLN A O 1
ATOM 2158 N N . SER A 1 288 ? -38.385 18.145 16.571 1.00 49.28 288 SER A N 1
ATOM 2159 C CA . SER A 1 288 ? -39.705 18.185 17.181 1.00 49.28 288 SER A CA 1
ATOM 2160 C C . SER A 1 288 ? -40.555 17.116 16.508 1.00 49.28 288 SER A C 1
ATOM 2162 O O . SER A 1 288 ? -40.800 17.197 15.304 1.00 49.28 288 SER A O 1
ATOM 2164 N N . ASP A 1 289 ? -40.938 16.098 17.273 1.00 48.31 289 ASP A N 1
ATOM 2165 C CA . ASP A 1 289 ? -41.841 15.042 16.839 1.00 48.31 289 ASP A CA 1
ATOM 2166 C C . ASP A 1 289 ? -43.132 15.676 16.283 1.00 48.31 289 ASP A C 1
ATOM 2168 O O . ASP A 1 289 ? -43.894 16.265 17.058 1.00 48.31 289 ASP A O 1
ATOM 2172 N N . PRO A 1 290 ? -43.409 15.582 14.967 1.00 53.06 290 PRO A N 1
ATOM 2173 C CA . PRO A 1 290 ? -44.609 16.170 14.378 1.00 53.06 290 PRO A CA 1
ATOM 2174 C C . PRO A 1 290 ? -45.895 15.490 14.864 1.00 53.06 290 PRO A C 1
ATOM 2176 O O . PRO A 1 290 ? -46.984 15.981 14.595 1.00 53.06 290 PRO A O 1
ATOM 2179 N N . ARG A 1 291 ? -45.801 14.348 15.561 1.00 48.28 291 ARG A N 1
ATOM 2180 C CA . ARG A 1 291 ? -46.957 13.529 15.951 1.00 48.28 291 ARG A CA 1
ATOM 2181 C C . ARG A 1 291 ? -47.474 13.812 17.359 1.00 48.28 291 ARG A C 1
ATOM 2183 O O . ARG A 1 291 ? -48.390 13.129 17.814 1.00 48.28 291 ARG A O 1
ATOM 2190 N N . ARG A 1 292 ? -46.927 14.810 18.062 1.00 49.91 292 ARG A N 1
ATOM 2191 C CA . ARG A 1 292 ? -47.283 15.079 19.465 1.00 49.91 292 ARG A CA 1
ATOM 2192 C C . ARG A 1 292 ? -48.438 16.065 19.685 1.00 49.91 292 ARG A C 1
ATO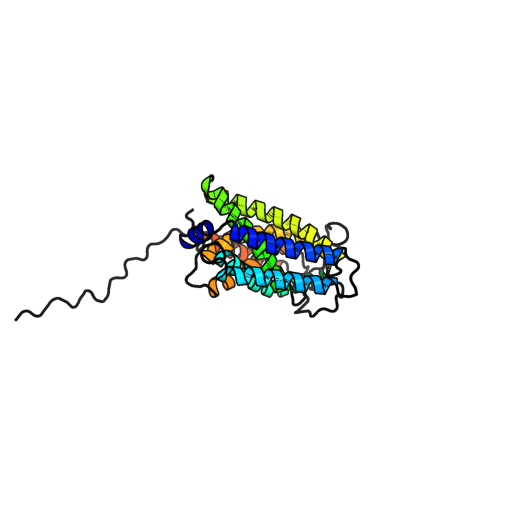M 2194 O O . ARG A 1 292 ? -48.698 16.393 20.839 1.00 49.91 292 ARG A O 1
ATOM 2201 N N . HIS A 1 293 ? -49.149 16.499 18.637 1.00 49.41 293 HIS A N 1
ATOM 2202 C CA . HIS A 1 293 ? -50.203 17.521 18.765 1.00 49.41 293 HIS A CA 1
ATOM 2203 C C . HIS A 1 293 ? -51.673 17.057 18.708 1.00 49.41 293 HIS A C 1
ATOM 2205 O O . HIS A 1 293 ? -52.522 17.847 19.102 1.00 49.41 293 HIS A O 1
ATOM 2211 N N . ASP A 1 294 ? -51.999 15.797 18.392 1.00 51.88 294 ASP A N 1
ATOM 2212 C CA . ASP A 1 294 ? -53.411 15.406 18.153 1.00 51.88 294 ASP A CA 1
ATOM 2213 C C . ASP A 1 294 ? -54.051 14.463 19.191 1.00 51.88 294 ASP A C 1
ATOM 2215 O O . ASP A 1 294 ? -55.039 13.787 18.912 1.00 51.88 294 ASP A O 1
ATOM 2219 N N . ARG A 1 295 ? -53.549 14.409 20.431 1.00 49.25 295 ARG A N 1
ATOM 2220 C CA . ARG A 1 295 ? -54.215 13.652 21.516 1.00 49.25 295 ARG A CA 1
ATOM 2221 C C . ARG A 1 295 ? -54.657 14.539 22.672 1.00 49.25 295 ARG A C 1
ATOM 2223 O O . ARG A 1 295 ? -54.267 14.323 23.814 1.00 49.25 295 ARG A O 1
ATOM 2230 N N . ALA A 1 296 ? -55.495 15.525 22.375 1.00 53.06 296 ALA A N 1
ATOM 2231 C CA . ALA A 1 296 ? -56.274 16.223 23.393 1.00 53.06 296 ALA A CA 1
ATOM 2232 C C . ALA A 1 296 ? -57.577 16.776 22.802 1.00 53.06 296 ALA A C 1
ATOM 2234 O O . ALA A 1 296 ? -57.642 17.948 22.450 1.00 53.06 296 ALA A O 1
ATOM 2235 N N . ARG A 1 297 ? -58.598 15.917 22.686 1.00 52.38 297 ARG A N 1
ATOM 2236 C CA . ARG A 1 297 ? -60.043 16.211 22.818 1.00 52.38 297 ARG A CA 1
ATOM 2237 C C . ARG A 1 297 ? -60.828 15.045 22.228 1.00 52.38 297 ARG A C 1
ATOM 2239 O O . ARG A 1 297 ? -60.772 14.835 21.029 1.00 52.38 297 ARG A O 1
ATOM 2246 N N . ILE A 1 298 ? -61.520 14.308 23.088 1.00 43.00 298 ILE A N 1
ATOM 2247 C CA . ILE A 1 298 ? -62.941 13.941 22.990 1.00 43.00 298 ILE A CA 1
ATOM 2248 C C . ILE A 1 298 ? -63.256 13.324 24.359 1.00 43.00 298 ILE A C 1
ATOM 2250 O O . ILE A 1 298 ? -62.867 12.202 24.668 1.00 43.00 298 ILE A O 1
ATOM 2254 N N . VAL A 1 299 ? -63.869 14.138 25.216 1.00 58.47 299 VAL A N 1
ATOM 2255 C CA . VAL A 1 299 ? -64.641 13.702 26.379 1.00 58.47 299 VAL A CA 1
ATOM 2256 C C . VAL A 1 299 ? -65.979 14.410 26.229 1.00 58.47 299 VAL A C 1
ATOM 2258 O O . VAL A 1 299 ? -66.046 15.623 26.427 1.00 58.47 299 VAL A O 1
ATOM 2261 N N . SER A 1 300 ? -66.984 13.655 25.797 1.00 58.03 300 SER A N 1
ATOM 2262 C CA . SER A 1 300 ? -68.423 13.883 25.977 1.00 58.03 300 SER A CA 1
ATOM 2263 C C . SER A 1 300 ? -69.152 12.674 25.415 1.00 58.03 300 SER A C 1
ATOM 2265 O O . SER A 1 300 ? -68.960 12.432 24.200 1.00 58.03 300 SER A O 1
#